Protein AF-A0A960N3Q0-F1 (afdb_monomer)

Radius of gyration: 24.68 Å; Cα contacts (8 Å, |Δi|>4): 710; chains: 1; bounding box: 50×41×87 Å

Solvent-accessible surface area (backbone atoms only — not comparable to full-atom values): 17020 Å² total; per-residue (Å²): 140,82,84,84,85,81,85,76,84,79,80,79,77,78,74,78,76,70,79,72,74,44,53,36,29,73,70,66,67,56,80,28,26,27,38,39,40,36,40,29,62,46,76,67,27,40,59,35,36,40,37,35,26,72,34,54,41,58,56,38,53,79,49,20,71,64,41,66,47,23,58,46,40,70,58,43,30,72,49,42,37,89,60,39,55,64,30,62,48,31,33,36,35,42,36,26,35,56,38,45,46,92,76,48,73,69,51,89,91,36,53,41,26,25,37,34,40,22,27,47,34,95,48,53,62,67,42,80,71,52,70,85,46,48,60,67,51,37,32,52,29,22,48,49,47,48,47,25,52,53,37,50,48,78,48,78,50,46,101,60,30,34,28,75,48,33,49,88,83,32,60,76,37,40,75,36,26,68,64,66,40,48,32,64,35,95,87,42,84,45,53,35,44,25,46,79,65,41,67,85,26,34,47,30,52,33,40,78,63,78,72,48,44,39,27,25,32,23,43,32,36,56,90,68,19,32,37,42,82,36,24,18,45,30,45,29,76,78,24,37,34,32,35,29,62,25,63,76,75,52,49,56,72,45,82,75,74,82,94,62,91,55,56,52,77,50,65,52,47,72,41,56,60,70,44,77,44,62,32,43,48,50,54,35,94,95,48,76,83,80,60,48,76,50,72,47,95,90,68,50,76,48,78,47,69,66,53,59,49,77,45,72,78

Structure (mmCIF, N/CA/C/O backbone):
data_AF-A0A960N3Q0-F1
#
_entry.id   AF-A0A960N3Q0-F1
#
loop_
_atom_site.group_PDB
_atom_site.id
_atom_site.type_symbol
_atom_site.label_atom_id
_atom_site.label_alt_id
_atom_site.label_comp_id
_atom_site.label_asym_id
_atom_site.label_entity_id
_atom_site.label_seq_id
_atom_site.pdbx_PDB_ins_code
_atom_site.Cartn_x
_atom_site.Cartn_y
_atom_site.Cartn_z
_atom_site.occupancy
_atom_site.B_iso_or_equiv
_atom_site.auth_seq_id
_atom_site.auth_comp_id
_atom_site.auth_asym_id
_atom_site.auth_atom_id
_atom_site.pdbx_PDB_model_num
ATOM 1 N N . MET A 1 1 ? 26.797 -4.126 66.904 1.00 38.56 1 MET A N 1
ATOM 2 C CA . MET A 1 1 ? 25.669 -3.181 67.107 1.00 38.56 1 MET A CA 1
ATOM 3 C C . MET A 1 1 ? 26.261 -1.776 67.054 1.00 38.56 1 MET A C 1
ATOM 5 O O . MET A 1 1 ? 27.179 -1.545 67.814 1.00 38.56 1 MET A O 1
ATOM 9 N N . LYS A 1 2 ? 25.913 -0.819 66.194 1.00 34.84 2 LYS A N 1
ATOM 10 C CA . LYS A 1 2 ? 24.821 -0.616 65.233 1.00 34.84 2 LYS A CA 1
ATOM 11 C C . LYS A 1 2 ? 25.433 0.104 64.012 1.00 34.84 2 LYS A C 1
ATOM 13 O O . LYS A 1 2 ? 26.242 1.007 64.196 1.00 34.84 2 LYS A O 1
ATOM 18 N N . SER A 1 3 ? 25.079 -0.322 62.802 1.00 29.44 3 SER A N 1
ATOM 19 C CA . SER A 1 3 ? 25.485 0.319 61.542 1.00 29.44 3 SER A CA 1
ATOM 20 C C . SER A 1 3 ? 24.588 1.531 61.260 1.00 29.44 3 SER A C 1
ATOM 22 O O . SER A 1 3 ? 23.375 1.448 61.453 1.00 29.44 3 SER A O 1
ATOM 24 N N . PHE A 1 4 ? 25.184 2.649 60.841 1.00 35.75 4 PHE A N 1
ATOM 25 C CA . PHE A 1 4 ? 24.485 3.873 60.448 1.00 35.75 4 PHE A CA 1
ATOM 26 C C . PHE A 1 4 ? 23.834 3.706 59.066 1.00 35.75 4 PHE A C 1
ATOM 28 O O . PHE A 1 4 ? 24.506 3.458 58.066 1.00 35.75 4 PHE A O 1
ATOM 35 N N . SER A 1 5 ? 22.511 3.875 59.033 1.00 31.75 5 SER A N 1
ATOM 36 C CA . SER A 1 5 ? 21.662 3.887 57.840 1.00 31.75 5 SER A CA 1
ATOM 37 C C . SER A 1 5 ? 21.967 5.102 56.958 1.00 31.75 5 SER A C 1
ATOM 39 O O . SER A 1 5 ? 21.720 6.237 57.363 1.00 31.75 5 SER A O 1
ATOM 41 N N . LYS A 1 6 ? 22.470 4.874 55.738 1.00 34.97 6 LYS A N 1
ATOM 42 C CA . LYS A 1 6 ? 22.475 5.877 54.664 1.00 34.97 6 LYS A CA 1
ATOM 43 C C . LYS A 1 6 ? 21.166 5.759 53.891 1.00 34.97 6 LYS A C 1
ATOM 45 O O . LYS A 1 6 ? 21.023 4.901 53.026 1.00 34.97 6 LYS A O 1
ATOM 50 N N . THR A 1 7 ? 20.214 6.626 54.212 1.00 35.72 7 THR A N 1
ATOM 51 C CA . THR A 1 7 ? 18.993 6.815 53.426 1.00 35.72 7 THR A CA 1
ATOM 52 C C . THR A 1 7 ? 19.363 7.543 52.136 1.00 35.72 7 THR A C 1
ATOM 54 O O . THR A 1 7 ? 19.595 8.749 52.140 1.00 35.72 7 THR A O 1
ATOM 57 N N . MET A 1 8 ? 19.470 6.801 51.036 1.00 31.00 8 MET A N 1
ATOM 58 C CA . MET A 1 8 ? 19.639 7.358 49.698 1.00 31.00 8 MET A CA 1
ATOM 59 C C . MET A 1 8 ? 18.243 7.512 49.086 1.00 31.00 8 MET A C 1
ATOM 61 O O . MET A 1 8 ? 17.611 6.535 48.691 1.00 31.00 8 MET A O 1
ATOM 65 N N . LEU A 1 9 ? 17.728 8.741 49.092 1.00 32.06 9 LEU A N 1
ATOM 66 C CA . LEU A 1 9 ? 16.460 9.101 48.467 1.00 32.06 9 LEU A CA 1
ATOM 67 C C . LEU A 1 9 ? 16.694 9.217 46.953 1.00 32.06 9 LEU A C 1
ATOM 69 O O . LEU A 1 9 ? 17.149 10.249 46.466 1.00 32.06 9 LEU A O 1
ATOM 73 N N . ALA A 1 10 ? 16.446 8.137 46.213 1.00 32.34 10 ALA A N 1
ATOM 74 C CA . ALA A 1 10 ? 16.443 8.171 44.756 1.00 32.34 10 ALA A CA 1
ATOM 75 C C . ALA A 1 10 ? 15.143 8.836 44.278 1.00 32.34 10 ALA A C 1
ATOM 77 O O . ALA A 1 10 ? 14.067 8.242 44.321 1.00 32.34 10 ALA A O 1
ATOM 78 N N . ILE A 1 11 ? 15.249 10.091 43.840 1.00 33.22 11 ILE A N 1
ATOM 79 C CA . ILE A 1 11 ? 14.214 10.768 43.058 1.00 33.22 11 ILE A CA 1
ATOM 80 C C . ILE A 1 11 ? 14.195 10.082 41.689 1.00 33.22 11 ILE A C 1
ATOM 82 O O . ILE A 1 11 ? 15.046 10.341 40.840 1.00 33.22 11 ILE A O 1
ATOM 86 N N . ALA A 1 12 ? 13.249 9.165 41.489 1.00 37.31 12 ALA A N 1
ATOM 87 C CA . ALA A 1 12 ? 12.932 8.641 40.170 1.00 37.31 12 ALA A CA 1
ATOM 88 C C . ALA A 1 12 ? 12.232 9.753 39.378 1.00 37.31 12 ALA A C 1
ATOM 90 O O . ALA A 1 12 ? 11.019 9.940 39.465 1.00 37.31 12 ALA A O 1
ATOM 91 N N . GLY A 1 13 ? 13.020 10.535 38.642 1.00 31.94 13 GLY A N 1
ATOM 92 C CA . GLY A 1 13 ? 12.500 11.390 37.588 1.00 31.94 13 GLY A CA 1
ATOM 93 C C . GLY A 1 13 ? 11.894 10.501 36.509 1.00 31.94 13 GLY A C 1
ATOM 94 O O . GLY A 1 13 ? 12.620 9.907 35.717 1.00 31.94 13 GLY A O 1
ATOM 95 N N . PHE A 1 14 ? 10.567 10.393 36.489 1.00 38.50 14 PHE A N 1
ATOM 96 C CA . PHE A 1 14 ? 9.850 9.928 35.310 1.00 38.50 14 PHE A CA 1
ATOM 97 C C . PHE A 1 14 ? 10.097 10.956 34.204 1.00 38.50 14 PHE A C 1
ATOM 99 O O . PHE A 1 14 ? 9.423 11.982 34.126 1.00 38.50 14 PHE A O 1
ATOM 106 N N . ALA A 1 15 ? 11.092 10.694 33.359 1.00 36.50 15 ALA A N 1
ATOM 107 C CA . ALA A 1 15 ? 11.103 11.261 32.028 1.00 36.50 15 ALA A CA 1
ATOM 108 C C . ALA A 1 15 ? 9.836 10.742 31.344 1.00 36.50 15 ALA A C 1
ATOM 110 O O . ALA A 1 15 ? 9.719 9.552 31.047 1.00 36.50 15 ALA A O 1
ATOM 111 N N . ALA A 1 16 ? 8.858 11.624 31.155 1.00 34.44 16 ALA A N 1
ATOM 112 C CA . ALA A 1 16 ? 7.817 11.399 30.176 1.00 34.44 16 ALA A CA 1
ATOM 113 C C . ALA A 1 16 ? 8.526 11.280 28.821 1.00 34.44 16 ALA A C 1
ATOM 115 O O . ALA A 1 16 ? 8.871 12.284 28.201 1.00 34.44 16 ALA A O 1
ATOM 116 N N . LEU A 1 17 ? 8.800 10.044 28.398 1.00 34.91 17 LEU A N 1
ATOM 117 C CA . LEU A 1 17 ? 8.988 9.709 26.995 1.00 34.91 17 LEU A CA 1
ATOM 118 C C . LEU A 1 17 ? 7.677 10.108 26.321 1.00 34.91 17 LEU A C 1
ATOM 120 O O . LEU A 1 17 ? 6.713 9.345 26.316 1.00 34.91 17 LEU A O 1
ATOM 124 N N . GLY A 1 18 ? 7.597 11.357 25.860 1.00 31.88 18 GLY A N 1
ATOM 125 C CA . GLY A 1 18 ? 6.541 11.765 24.954 1.00 31.88 18 GLY A CA 1
ATOM 126 C C . GLY A 1 18 ? 6.613 10.806 23.779 1.00 31.88 18 GLY A C 1
ATOM 127 O O . GLY A 1 18 ? 7.645 10.746 23.114 1.00 31.88 18 GLY A O 1
ATOM 128 N N . ALA A 1 19 ? 5.568 10.004 23.583 1.00 36.19 19 ALA A N 1
ATOM 129 C CA . ALA A 1 19 ? 5.432 9.221 22.372 1.00 36.19 19 ALA A CA 1
ATOM 130 C C . ALA A 1 19 ? 5.465 10.223 21.215 1.00 36.19 19 ALA A C 1
ATOM 132 O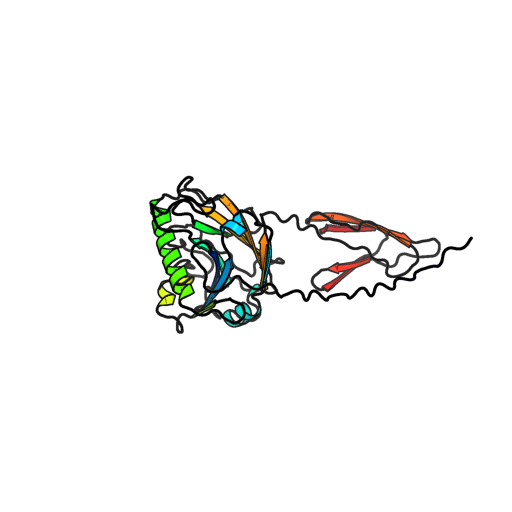 O . ALA A 1 19 ? 4.525 10.995 21.030 1.00 36.19 19 ALA A O 1
ATOM 133 N N . SER A 1 20 ? 6.584 10.283 20.497 1.00 41.50 20 SER A N 1
ATOM 134 C CA . SER A 1 20 ? 6.624 10.934 19.198 1.00 41.50 20 SER A CA 1
ATOM 135 C C . SER A 1 20 ? 5.536 10.275 18.360 1.00 41.50 20 SER A C 1
ATOM 137 O O . SER A 1 20 ? 5.512 9.047 18.255 1.00 41.50 20 SER A O 1
ATOM 139 N N . ALA A 1 21 ? 4.602 11.071 17.833 1.00 54.19 21 ALA A N 1
ATOM 140 C CA . ALA A 1 21 ? 3.621 10.568 16.883 1.00 54.19 21 ALA A CA 1
ATOM 141 C C . ALA A 1 21 ? 4.377 9.845 15.762 1.00 54.19 21 ALA A C 1
ATOM 143 O O . ALA A 1 21 ? 5.412 10.336 15.313 1.00 54.19 21 ALA A O 1
ATOM 144 N N . ALA A 1 22 ? 3.910 8.665 15.359 1.00 64.50 22 ALA A N 1
ATOM 145 C CA . ALA A 1 22 ? 4.518 7.954 14.246 1.00 64.50 22 ALA A CA 1
ATOM 146 C C . ALA A 1 22 ? 4.418 8.847 12.997 1.00 64.50 22 ALA A C 1
ATOM 148 O O . ALA A 1 22 ? 3.315 9.239 12.605 1.00 64.50 22 ALA A O 1
ATOM 149 N N . MET A 1 23 ? 5.561 9.210 12.418 1.00 66.00 23 MET A N 1
ATOM 150 C CA . MET A 1 23 ? 5.652 10.044 11.220 1.00 66.00 23 MET A CA 1
ATOM 151 C C . MET A 1 23 ? 6.245 9.221 10.088 1.00 66.00 23 MET A C 1
ATOM 153 O O . MET A 1 23 ? 7.149 8.418 10.315 1.00 66.00 23 MET A O 1
ATOM 157 N N . ALA A 1 24 ? 5.769 9.482 8.872 1.00 77.56 24 ALA A N 1
ATOM 158 C CA . ALA A 1 24 ? 6.323 8.885 7.667 1.00 7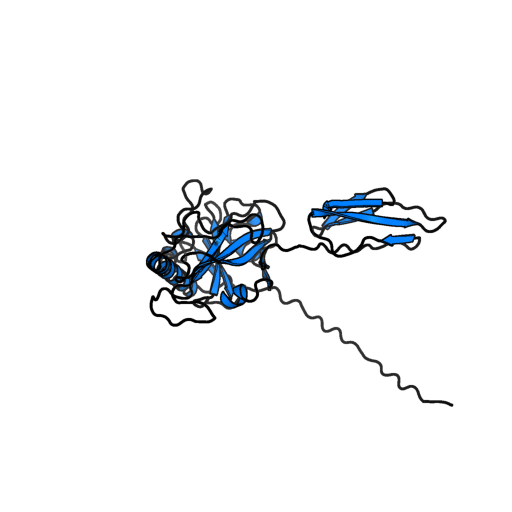7.56 24 ALA A CA 1
ATOM 159 C C . ALA A 1 24 ? 7.834 9.151 7.546 1.00 77.56 24 ALA A C 1
ATOM 161 O O . ALA A 1 24 ? 8.365 10.100 8.134 1.00 77.56 24 ALA A O 1
ATOM 162 N N . ALA A 1 25 ? 8.518 8.306 6.775 1.00 84.44 25 ALA A N 1
ATOM 163 C CA . ALA A 1 25 ? 9.947 8.432 6.526 1.00 84.44 25 ALA A CA 1
ATOM 164 C C . ALA A 1 25 ? 10.290 9.770 5.832 1.00 84.44 25 ALA A C 1
ATOM 166 O O . ALA A 1 25 ? 9.401 10.410 5.259 1.00 84.44 25 ALA A O 1
ATOM 167 N N . PRO A 1 26 ? 11.570 10.200 5.872 1.00 89.31 26 PRO A N 1
ATOM 168 C CA . PRO A 1 26 ? 12.038 11.419 5.224 1.00 89.31 26 PRO A CA 1
ATOM 169 C C . PRO A 1 26 ? 11.517 11.631 3.800 1.00 89.31 26 PRO A C 1
ATOM 171 O O . PRO A 1 26 ? 11.548 10.717 2.977 1.00 89.31 26 PRO A O 1
ATOM 174 N N . TRP A 1 27 ? 11.074 12.854 3.505 1.00 91.38 27 TRP A N 1
ATOM 175 C CA . TRP A 1 27 ? 10.783 13.292 2.138 1.00 91.38 27 TRP A CA 1
ATOM 176 C C . TRP A 1 27 ? 11.934 14.147 1.582 1.00 91.38 27 TRP A C 1
ATOM 178 O O . TRP A 1 27 ? 12.420 15.020 2.309 1.00 91.38 27 TRP A O 1
ATOM 188 N N . PRO A 1 28 ? 12.344 13.978 0.311 1.00 91.56 28 PRO A N 1
ATOM 189 C CA . PRO A 1 28 ? 11.768 13.100 -0.714 1.00 91.56 28 PRO A CA 1
ATOM 190 C C . PRO A 1 28 ? 12.202 11.629 -0.625 1.00 91.56 28 PRO A C 1
ATOM 192 O O . PRO A 1 28 ? 13.238 11.328 -0.031 1.00 91.56 28 PRO A O 1
ATOM 195 N N . PRO A 1 29 ? 11.420 10.709 -1.224 1.00 91.62 29 PRO A N 1
ATOM 196 C CA . PRO A 1 29 ? 11.778 9.299 -1.298 1.00 91.62 29 PRO A CA 1
ATOM 197 C C . PRO A 1 29 ? 12.977 9.064 -2.220 1.00 91.62 29 PRO A C 1
ATOM 199 O O . PRO A 1 29 ? 13.105 9.695 -3.270 1.00 91.62 29 PRO A O 1
ATOM 202 N N . VAL A 1 30 ? 13.817 8.092 -1.873 1.00 88.44 30 VAL A N 1
ATOM 203 C CA . VAL A 1 30 ? 14.910 7.629 -2.741 1.00 88.44 30 VAL A CA 1
ATOM 204 C C . VAL A 1 30 ? 14.526 6.356 -3.499 1.00 88.44 30 VAL A C 1
ATOM 206 O O . VAL A 1 30 ? 13.566 5.661 -3.165 1.00 88.44 30 VAL A O 1
ATOM 209 N N . ASN A 1 31 ? 15.278 6.012 -4.551 1.00 85.69 31 ASN A N 1
ATOM 210 C CA . ASN A 1 31 ? 15.080 4.726 -5.228 1.00 85.69 31 ASN A CA 1
ATOM 211 C C . ASN A 1 31 ? 15.271 3.577 -4.227 1.00 85.69 31 ASN A C 1
ATOM 213 O O . ASN A 1 31 ? 16.273 3.525 -3.520 1.00 85.69 31 ASN A O 1
ATOM 217 N N . GLY A 1 32 ? 14.326 2.640 -4.212 1.00 89.31 32 GLY A N 1
ATOM 218 C CA . GLY A 1 32 ? 14.283 1.552 -3.236 1.00 89.31 32 GLY A CA 1
ATOM 219 C C . GLY A 1 32 ? 13.413 1.829 -2.009 1.00 89.31 32 GLY A C 1
ATOM 220 O O . GLY A 1 32 ? 13.136 0.879 -1.281 1.00 89.31 32 GLY A O 1
ATOM 221 N N . ASP A 1 33 ? 12.919 3.052 -1.813 1.00 94.06 33 ASP A N 1
ATOM 222 C CA . ASP A 1 33 ? 11.929 3.338 -0.774 1.00 94.06 33 ASP A CA 1
ATOM 223 C C . ASP A 1 33 ? 10.544 2.792 -1.139 1.00 94.06 33 ASP A C 1
ATOM 225 O O . ASP A 1 33 ? 10.111 2.827 -2.298 1.00 94.06 33 ASP A O 1
ATOM 229 N N . LEU A 1 34 ? 9.832 2.300 -0.125 1.00 95.94 34 LEU A N 1
ATOM 230 C CA . LEU A 1 34 ? 8.432 1.919 -0.219 1.00 95.94 34 LEU A CA 1
ATOM 231 C C . LEU A 1 34 ? 7.560 3.169 -0.225 1.00 95.94 34 LEU A C 1
ATOM 233 O O . LEU A 1 34 ? 7.477 3.908 0.752 1.00 95.94 34 LEU A O 1
ATOM 237 N N . LEU A 1 35 ? 6.842 3.356 -1.324 1.00 96.94 35 LEU A N 1
ATOM 238 C CA . LEU A 1 35 ? 5.820 4.374 -1.470 1.00 96.94 35 LEU A CA 1
ATOM 239 C C . LEU A 1 35 ? 4.439 3.752 -1.332 1.00 96.94 35 LEU A C 1
ATOM 241 O O . LEU A 1 35 ? 4.028 2.916 -2.141 1.00 96.94 35 LEU A O 1
ATOM 245 N N . LEU A 1 36 ? 3.711 4.212 -0.324 1.00 97.69 36 LEU A N 1
ATOM 246 C CA . LEU A 1 36 ? 2.288 3.962 -0.155 1.00 97.69 36 LEU A CA 1
ATOM 247 C C . LEU A 1 36 ? 1.511 5.056 -0.890 1.00 97.69 36 LEU A C 1
ATOM 249 O O . LEU A 1 36 ? 1.670 6.237 -0.590 1.00 97.69 36 LEU A O 1
ATOM 253 N N . GLY A 1 37 ? 0.691 4.662 -1.861 1.00 97.69 37 GLY A N 1
ATOM 254 C CA . GLY A 1 37 ? -0.102 5.567 -2.688 1.00 97.69 37 GLY A CA 1
ATOM 255 C C . GLY A 1 37 ? -1.600 5.356 -2.505 1.00 97.69 37 GLY A C 1
ATOM 256 O O . GLY A 1 37 ? -2.048 4.220 -2.351 1.00 97.69 37 GLY A O 1
ATOM 257 N N . PHE A 1 38 ? -2.364 6.447 -2.572 1.00 98.06 38 PHE A N 1
ATOM 258 C CA . PHE A 1 38 ? -3.825 6.466 -2.495 1.00 98.06 38 PHE A CA 1
ATOM 259 C C . PHE A 1 38 ? -4.444 7.173 -3.700 1.00 98.06 38 PHE A C 1
ATOM 261 O O . PHE A 1 38 ? -3.902 8.164 -4.193 1.00 98.06 38 PHE A O 1
ATOM 268 N N . GLN A 1 39 ? -5.627 6.724 -4.113 1.00 97.31 39 GLN A N 1
ATOM 269 C CA . GLN A 1 39 ? -6.489 7.425 -5.068 1.00 97.31 39 GLN A CA 1
ATOM 270 C C . GLN A 1 39 ? -7.967 7.139 -4.786 1.00 97.31 39 GLN A C 1
ATOM 272 O O . GLN A 1 39 ? -8.292 6.119 -4.181 1.00 97.31 39 GLN A O 1
ATOM 277 N N . ALA A 1 40 ? -8.863 7.992 -5.279 1.00 95.44 40 ALA A N 1
ATOM 278 C CA . ALA A 1 40 ? -10.291 7.692 -5.328 1.00 95.44 40 ALA A CA 1
ATOM 279 C C . ALA A 1 40 ? -10.736 7.377 -6.764 1.00 95.44 40 ALA A C 1
ATOM 281 O O . ALA A 1 40 ? -10.255 7.995 -7.712 1.00 95.44 40 ALA A O 1
ATOM 282 N N . ALA A 1 41 ? -11.687 6.456 -6.932 1.00 93.69 41 ALA A N 1
ATOM 283 C CA . ALA A 1 41 ? -12.287 6.140 -8.232 1.00 93.69 41 ALA A CA 1
ATOM 284 C C . ALA A 1 41 ? -13.134 7.294 -8.801 1.00 93.69 41 ALA A C 1
ATOM 286 O O . ALA A 1 41 ? -13.430 7.322 -9.995 1.00 93.69 41 ALA A O 1
ATOM 287 N N . GLY A 1 42 ? -13.535 8.237 -7.947 1.00 91.19 42 GLY A N 1
ATOM 288 C CA . GLY A 1 42 ? -14.301 9.421 -8.307 1.00 91.19 42 GLY A CA 1
ATOM 289 C C . GLY A 1 42 ? -14.652 10.268 -7.082 1.00 91.19 42 GLY A C 1
ATOM 290 O O . GLY A 1 42 ? -14.068 10.117 -6.008 1.00 91.19 42 GLY A O 1
ATOM 291 N N . GLY A 1 43 ? -15.614 11.178 -7.254 1.00 91.94 43 GLY A N 1
ATOM 292 C CA . GLY A 1 43 ? -16.134 12.016 -6.170 1.00 91.94 43 GLY A CA 1
ATOM 293 C C . GLY A 1 43 ? -15.063 12.879 -5.495 1.00 91.94 43 GLY A C 1
ATOM 294 O O . GLY A 1 43 ? -14.124 13.358 -6.136 1.00 91.94 43 GLY A O 1
ATOM 295 N N . THR A 1 44 ? -15.208 13.088 -4.184 1.00 95.94 44 THR A N 1
ATOM 296 C CA . THR A 1 44 ? -14.229 13.830 -3.377 1.00 95.94 44 THR A CA 1
ATOM 297 C C . THR A 1 44 ? -12.860 13.156 -3.458 1.00 95.94 44 THR A C 1
ATOM 299 O O . THR A 1 44 ? -12.719 11.993 -3.076 1.00 95.94 44 THR A O 1
ATOM 302 N N . GLY A 1 45 ? -11.859 13.888 -3.950 1.00 96.00 45 GLY A N 1
ATOM 303 C CA . GLY A 1 45 ? -10.496 13.384 -4.142 1.00 96.00 45 GLY A CA 1
ATOM 304 C C . GLY A 1 45 ? -10.277 12.563 -5.419 1.00 96.00 45 GLY A C 1
ATOM 305 O O . GLY A 1 45 ? -9.199 12.003 -5.588 1.00 96.00 45 GLY A O 1
ATOM 306 N N . GLY A 1 46 ? -11.246 12.507 -6.343 1.00 94.94 46 GLY A N 1
ATOM 307 C CA . GLY A 1 46 ? -11.119 11.760 -7.607 1.00 94.94 46 GLY A CA 1
ATOM 308 C C . GLY A 1 46 ? -10.011 12.254 -8.551 1.00 94.94 46 GLY A C 1
ATOM 309 O O . GLY A 1 46 ? -9.617 11.543 -9.467 1.00 94.94 46 GLY A O 1
ATOM 310 N N . THR A 1 47 ? -9.481 13.458 -8.325 1.00 96.31 47 THR A N 1
ATOM 311 C CA . THR A 1 47 ? -8.338 14.038 -9.056 1.00 96.31 47 THR A CA 1
ATOM 312 C C . THR A 1 47 ? -7.136 14.277 -8.139 1.00 96.31 47 THR A C 1
ATOM 314 O O . THR A 1 47 ? -6.327 15.176 -8.389 1.00 96.31 47 THR A O 1
ATOM 317 N N . THR A 1 48 ? -7.049 13.509 -7.052 1.00 97.00 48 THR A N 1
ATOM 318 C CA . THR A 1 48 ? -6.042 13.659 -6.001 1.00 97.00 48 THR A CA 1
ATOM 319 C C . THR A 1 48 ? -5.347 12.326 -5.752 1.00 97.00 48 THR A C 1
ATOM 321 O O . THR A 1 48 ? -5.989 11.280 -5.639 1.00 97.00 48 THR A O 1
ATOM 324 N N . ASN A 1 49 ? -4.022 12.353 -5.642 1.00 97.94 49 ASN A N 1
ATOM 325 C CA . ASN A 1 49 ? -3.229 11.235 -5.146 1.00 97.94 49 ASN A CA 1
ATOM 326 C C . ASN A 1 49 ? -2.509 11.656 -3.866 1.00 97.94 49 ASN A C 1
ATOM 328 O O . ASN A 1 49 ? -1.998 12.771 -3.778 1.00 97.94 49 ASN A O 1
ATOM 332 N N . VAL A 1 50 ? -2.470 10.760 -2.884 1.00 97.62 50 VAL A N 1
ATOM 333 C CA . VAL A 1 50 ? -1.716 10.954 -1.638 1.00 97.62 50 VAL A CA 1
ATOM 334 C C . VAL A 1 50 ? -0.605 9.918 -1.593 1.00 97.62 50 VAL A C 1
ATOM 336 O O . VAL A 1 50 ? -0.850 8.755 -1.906 1.00 97.62 50 VAL A O 1
ATOM 339 N N . PHE A 1 51 ? 0.599 10.340 -1.223 1.00 97.25 51 PHE A N 1
ATOM 340 C CA . PHE A 1 51 ? 1.780 9.491 -1.142 1.00 97.25 51 PHE A CA 1
ATOM 341 C C . PHE A 1 51 ? 2.434 9.599 0.226 1.00 97.25 51 PHE A C 1
ATOM 343 O O . PHE A 1 51 ? 2.570 10.690 0.776 1.00 97.25 51 PHE A O 1
ATOM 350 N N . VAL A 1 52 ? 2.881 8.462 0.740 1.00 96.06 52 VAL A N 1
ATOM 351 C CA . VAL A 1 52 ? 3.575 8.344 2.019 1.00 96.06 52 VAL A CA 1
ATOM 352 C C . VAL A 1 52 ? 4.862 7.569 1.776 1.00 96.06 52 VAL A C 1
ATOM 354 O O . VAL A 1 52 ? 4.812 6.470 1.216 1.00 96.06 52 VAL A O 1
ATOM 357 N N . ASN A 1 53 ? 6.002 8.130 2.183 1.00 95.38 53 ASN A N 1
ATOM 358 C CA . ASN A 1 53 ? 7.251 7.377 2.214 1.00 95.38 53 ASN A CA 1
ATOM 359 C C . ASN A 1 53 ? 7.270 6.484 3.463 1.00 95.38 53 ASN A C 1
ATOM 361 O O . ASN A 1 53 ? 7.159 6.977 4.585 1.00 95.38 53 ASN A O 1
ATOM 365 N N . LEU A 1 54 ? 7.390 5.173 3.273 1.00 94.31 54 LEU A N 1
ATOM 366 C CA . LEU A 1 54 ? 7.501 4.190 4.353 1.00 94.31 54 LEU A CA 1
ATOM 367 C C . LEU A 1 54 ? 8.959 3.811 4.651 1.00 94.31 54 LEU A C 1
ATOM 369 O O . LEU A 1 54 ? 9.204 3.004 5.541 1.00 94.31 54 LEU A O 1
ATOM 373 N N . GLY A 1 55 ? 9.914 4.398 3.927 1.00 93.31 55 GLY A N 1
ATOM 374 C CA . GLY A 1 55 ? 11.338 4.140 4.076 1.00 93.31 55 GLY A CA 1
ATOM 375 C C . GLY A 1 55 ? 11.833 2.971 3.220 1.00 93.31 55 GLY A C 1
ATOM 376 O O . GLY A 1 55 ? 11.096 2.457 2.370 1.00 93.31 55 GLY A O 1
ATOM 377 N N . PRO A 1 56 ? 13.089 2.543 3.416 1.00 92.69 56 PRO A N 1
ATOM 378 C CA . PRO A 1 56 ? 13.746 1.617 2.505 1.00 92.69 56 PRO A CA 1
ATOM 379 C C . PRO A 1 56 ? 13.107 0.224 2.494 1.00 92.69 56 PRO A C 1
ATOM 381 O O . PRO A 1 56 ? 12.925 -0.413 3.533 1.00 92.69 56 PRO A O 1
ATOM 384 N N . ALA A 1 57 ? 12.839 -0.317 1.303 1.00 93.44 57 ALA A N 1
ATOM 385 C CA . ALA A 1 57 ? 12.174 -1.613 1.157 1.00 93.44 57 ALA A CA 1
ATOM 386 C C . ALA A 1 57 ? 12.951 -2.782 1.779 1.00 93.44 57 ALA A C 1
ATOM 388 O O . ALA A 1 57 ? 12.338 -3.738 2.253 1.00 93.44 57 ALA A O 1
ATOM 389 N N . TYR A 1 58 ? 14.285 -2.713 1.797 1.00 89.81 58 TYR A N 1
ATOM 390 C CA . TYR A 1 58 ? 15.114 -3.760 2.393 1.00 89.81 58 TYR A CA 1
ATOM 391 C C . TYR A 1 58 ? 14.959 -3.815 3.921 1.00 89.81 58 TYR A C 1
ATOM 393 O O . TYR A 1 58 ? 14.978 -4.906 4.480 1.00 89.81 58 TYR A O 1
ATOM 401 N N . GLU A 1 59 ? 14.728 -2.680 4.592 1.00 90.44 59 GLU A N 1
ATOM 402 C CA . GLU A 1 59 ? 14.476 -2.655 6.038 1.00 90.44 59 GLU A CA 1
ATOM 403 C C . GLU A 1 59 ? 13.138 -3.310 6.369 1.00 90.44 59 GLU A C 1
ATOM 405 O O . GLU A 1 59 ? 13.045 -4.084 7.318 1.00 90.44 59 GLU A O 1
ATOM 410 N N . PHE A 1 60 ? 12.109 -3.063 5.552 1.00 90.94 60 PHE A N 1
ATOM 411 C CA . PHE A 1 60 ? 10.831 -3.755 5.696 1.00 90.94 60 PHE A CA 1
ATOM 412 C C . PHE A 1 60 ? 10.951 -5.249 5.375 1.00 90.94 60 PHE A C 1
ATOM 414 O O . PHE A 1 60 ? 10.434 -6.075 6.114 1.00 90.94 60 PHE A O 1
ATOM 421 N N . ARG A 1 61 ? 11.678 -5.621 4.316 1.00 88.69 61 ARG A N 1
ATOM 422 C CA . ARG A 1 61 ? 11.914 -7.025 3.950 1.00 88.69 61 ARG A CA 1
ATOM 423 C C . ARG A 1 61 ? 12.633 -7.801 5.054 1.00 88.69 61 ARG A C 1
ATOM 425 O O . ARG A 1 61 ? 12.275 -8.945 5.319 1.00 88.69 61 ARG A O 1
ATOM 432 N N . ASP A 1 62 ? 13.649 -7.193 5.658 1.00 85.25 62 ASP A N 1
ATOM 433 C CA . ASP A 1 62 ? 14.507 -7.851 6.647 1.00 85.25 62 ASP A CA 1
ATOM 434 C C . ASP A 1 62 ? 13.938 -7.739 8.071 1.00 85.25 62 ASP A C 1
ATOM 436 O O . ASP A 1 62 ? 14.277 -8.544 8.939 1.00 85.25 62 ASP A O 1
ATOM 440 N N . ASN A 1 63 ? 13.040 -6.777 8.308 1.00 83.31 63 ASN A N 1
ATOM 441 C CA . ASN A 1 63 ? 12.315 -6.588 9.558 1.00 83.31 63 ASN A CA 1
ATOM 442 C C . ASN A 1 63 ? 10.897 -6.041 9.308 1.00 83.31 63 ASN A C 1
ATOM 444 O O . ASN A 1 63 ? 10.630 -4.843 9.427 1.00 83.31 63 ASN A O 1
ATOM 448 N N . ALA A 1 64 ? 9.973 -6.940 8.980 1.00 74.94 64 ALA A N 1
ATOM 449 C CA . ALA A 1 64 ? 8.630 -6.559 8.551 1.00 74.94 64 ALA A CA 1
ATOM 450 C C . ALA A 1 64 ? 7.678 -6.164 9.695 1.00 74.94 64 ALA A C 1
ATOM 452 O O . ALA A 1 64 ? 6.672 -5.498 9.462 1.00 74.94 64 ALA A O 1
ATOM 453 N N . ALA A 1 65 ? 7.969 -6.537 10.944 1.00 80.00 65 ALA A N 1
ATOM 454 C CA . ALA A 1 65 ? 7.120 -6.237 12.099 1.00 80.00 65 ALA A CA 1
ATOM 455 C C . ALA A 1 65 ? 7.521 -4.912 12.770 1.00 80.00 65 ALA A C 1
ATOM 457 O O . ALA A 1 65 ? 8.098 -4.899 13.855 1.00 80.00 65 ALA A O 1
ATOM 458 N N . GLN A 1 66 ? 7.212 -3.789 12.118 1.00 82.88 66 GLN A N 1
ATOM 459 C CA . GLN A 1 66 ? 7.588 -2.454 12.611 1.00 82.88 66 GLN A CA 1
ATOM 460 C C . GLN A 1 66 ? 6.471 -1.753 13.397 1.00 82.88 66 GLN A C 1
ATOM 462 O O . GLN A 1 66 ? 6.712 -0.738 14.045 1.00 82.88 66 GLN A O 1
ATOM 467 N N . GLY A 1 67 ? 5.250 -2.298 13.388 1.00 86.69 67 GLY A N 1
ATOM 468 C CA . GLY A 1 67 ? 4.122 -1.693 14.087 1.00 86.69 67 GLY A CA 1
ATOM 469 C C . GLY A 1 67 ? 3.589 -0.458 13.357 1.00 86.69 67 GLY A C 1
ATOM 470 O O . GLY A 1 67 ? 3.547 -0.436 12.128 1.00 86.69 67 GLY A O 1
ATOM 471 N N . VAL A 1 68 ? 3.138 0.556 14.101 1.00 89.19 68 VAL A N 1
ATOM 472 C CA . VAL A 1 68 ? 2.636 1.810 13.512 1.00 89.19 68 VAL A CA 1
ATOM 473 C C . VAL A 1 68 ? 3.810 2.697 13.105 1.00 89.19 68 VAL A C 1
ATOM 475 O O . VAL A 1 68 ? 4.595 3.107 13.958 1.00 89.19 68 VAL A O 1
ATOM 478 N N . VAL A 1 69 ? 3.898 3.021 11.814 1.00 88.81 69 VAL A N 1
ATOM 479 C CA . VAL A 1 69 ? 5.000 3.809 11.230 1.00 88.81 69 VAL A CA 1
ATOM 480 C C . VAL A 1 69 ? 4.587 5.211 10.794 1.00 88.81 69 VAL A C 1
ATOM 482 O O . VAL A 1 69 ? 5.436 6.079 10.660 1.00 88.81 69 VAL A O 1
ATOM 485 N N . ALA A 1 70 ? 3.292 5.468 10.616 1.00 90.56 70 ALA A N 1
ATOM 486 C CA . ALA A 1 70 ? 2.768 6.804 10.347 1.00 90.56 70 ALA A CA 1
ATOM 487 C C . ALA A 1 70 ? 1.318 6.920 10.833 1.00 90.56 70 ALA A C 1
ATOM 489 O O . ALA A 1 70 ? 0.614 5.914 10.895 1.00 90.56 70 ALA A O 1
ATOM 490 N N . ASN A 1 71 ? 0.846 8.135 11.113 1.00 91.31 71 ASN A N 1
ATOM 491 C CA . ASN A 1 71 ? -0.585 8.441 11.172 1.00 91.31 71 ASN A CA 1
ATOM 492 C C . ASN A 1 71 ? -0.927 9.485 10.105 1.00 91.31 71 ASN A C 1
ATOM 494 O O . ASN A 1 71 ? -0.369 10.574 10.130 1.00 91.31 71 ASN A O 1
ATOM 498 N N . ILE A 1 72 ? -1.828 9.157 9.180 1.00 93.06 72 ILE A N 1
ATOM 499 C CA . ILE A 1 72 ? -2.158 9.964 7.990 1.00 93.06 72 ILE A CA 1
ATOM 500 C C . ILE A 1 72 ? -3.617 10.444 7.977 1.00 93.06 72 ILE A C 1
ATOM 502 O O . ILE A 1 72 ? -4.185 10.746 6.924 1.00 93.06 72 ILE A O 1
ATOM 506 N N . ASN A 1 73 ? -4.268 10.484 9.145 1.00 92.19 73 ASN A N 1
ATOM 507 C CA . ASN A 1 73 ? -5.692 10.803 9.234 1.00 92.19 73 ASN A CA 1
ATOM 508 C C . ASN A 1 73 ? -6.017 12.215 8.739 1.00 92.19 73 ASN A C 1
ATOM 510 O O . ASN A 1 73 ? -7.021 12.414 8.053 1.00 92.19 73 ASN A O 1
ATOM 514 N N . SER A 1 74 ? -5.185 13.197 9.093 1.00 92.44 74 SER A N 1
ATOM 515 C CA . SER A 1 74 ? -5.349 14.589 8.665 1.00 92.44 74 SER A CA 1
ATOM 516 C C . SER A 1 74 ? -5.314 14.716 7.147 1.00 92.44 74 SER A C 1
ATOM 518 O O . SER A 1 74 ? -6.161 15.383 6.555 1.00 92.44 74 SER A O 1
ATOM 520 N N . GLU A 1 75 ? -4.367 14.035 6.513 1.00 94.69 75 GLU A N 1
ATOM 521 C CA . GLU A 1 75 ? -4.116 14.101 5.081 1.00 94.69 75 GLU A CA 1
ATOM 522 C C . GLU A 1 75 ? -5.206 13.382 4.293 1.00 94.69 75 GLU A C 1
ATOM 524 O O . GLU A 1 75 ? -5.739 13.942 3.334 1.00 94.69 75 GLU A O 1
ATOM 529 N N . LEU A 1 76 ? -5.608 12.184 4.726 1.00 95.81 76 LEU A N 1
ATOM 530 C CA . LEU A 1 76 ? -6.703 11.458 4.083 1.00 95.81 76 LEU A CA 1
ATOM 531 C C . LEU A 1 76 ? -8.051 12.156 4.294 1.00 95.81 76 LEU A C 1
ATOM 533 O O . LEU A 1 76 ? -8.864 12.197 3.371 1.00 95.81 76 LEU A O 1
ATOM 537 N N . THR A 1 77 ? -8.270 12.784 5.453 1.00 95.94 77 THR A N 1
ATOM 538 C CA . THR A 1 77 ? -9.459 13.616 5.690 1.00 95.94 77 THR A CA 1
ATOM 539 C C . THR A 1 77 ? -9.490 14.823 4.757 1.00 95.94 77 THR A C 1
ATOM 541 O O . THR A 1 77 ? -10.540 15.125 4.191 1.00 95.94 77 THR A O 1
ATOM 544 N N . ALA A 1 78 ? -8.354 15.496 4.556 1.00 95.81 78 ALA A N 1
ATOM 545 C CA . ALA A 1 78 ? -8.259 16.634 3.647 1.00 95.81 78 ALA A CA 1
ATOM 546 C C . ALA A 1 78 ? -8.454 16.227 2.175 1.00 95.81 78 ALA A C 1
ATOM 548 O O . ALA A 1 78 ? -9.141 16.926 1.432 1.00 95.81 78 ALA A O 1
ATOM 549 N N . ALA A 1 79 ? -7.887 15.093 1.753 1.00 96.44 79 ALA A N 1
ATOM 550 C CA . ALA A 1 79 ? -7.942 14.635 0.366 1.00 96.44 79 ALA A CA 1
ATOM 551 C C . ALA A 1 79 ? -9.276 13.965 -0.009 1.00 96.44 79 ALA A C 1
ATOM 553 O O . ALA A 1 79 ? -9.795 14.185 -1.105 1.00 96.44 79 ALA A O 1
ATOM 554 N N . PHE A 1 80 ? -9.836 13.147 0.888 1.00 97.25 80 PHE A N 1
ATOM 555 C CA . PHE A 1 80 ? -10.947 12.233 0.594 1.00 97.25 80 PHE A CA 1
ATOM 556 C C . PHE A 1 80 ? -12.170 12.428 1.512 1.00 97.25 80 PHE A C 1
ATOM 558 O O . PHE A 1 80 ? -13.180 11.739 1.344 1.00 97.25 80 PHE A O 1
ATOM 565 N N . GLY A 1 81 ? -12.131 13.383 2.444 1.00 97.06 81 GLY A N 1
ATOM 566 C CA . GLY A 1 81 ? -13.212 13.670 3.391 1.00 97.06 81 GLY A CA 1
ATOM 567 C C . GLY A 1 81 ? -13.151 12.827 4.670 1.00 97.06 81 GLY A C 1
ATOM 568 O O . GLY A 1 81 ? -12.507 11.787 4.725 1.00 97.06 81 GLY A O 1
ATOM 569 N N . ALA A 1 82 ? -13.855 13.262 5.720 1.00 94.69 82 ALA A N 1
ATOM 570 C CA . ALA A 1 82 ? -13.765 12.676 7.067 1.00 94.69 82 ALA A CA 1
ATOM 571 C C . ALA A 1 82 ? -14.203 11.201 7.174 1.00 94.69 82 ALA A C 1
ATOM 573 O O . ALA A 1 82 ? -13.872 10.534 8.148 1.00 94.69 82 ALA A O 1
ATOM 574 N N . SER A 1 83 ? -14.941 10.687 6.188 1.00 92.56 83 SER A N 1
ATOM 575 C CA . SER A 1 83 ? -15.384 9.291 6.118 1.00 92.56 83 SER A CA 1
ATOM 576 C C . SER A 1 83 ? -14.539 8.444 5.162 1.00 92.56 83 SER A C 1
ATOM 578 O O . SER A 1 83 ? -15.009 7.420 4.675 1.00 92.56 83 SER A O 1
ATOM 580 N N . TRP A 1 84 ? -13.312 8.867 4.844 1.00 94.81 84 TRP A N 1
ATOM 581 C CA . TRP A 1 84 ? -12.424 8.183 3.897 1.00 94.81 84 TRP A CA 1
ATOM 582 C C . TRP A 1 84 ? -12.251 6.681 4.192 1.00 94.81 84 TRP A C 1
ATOM 584 O O . TRP A 1 84 ? -12.172 5.882 3.267 1.00 94.81 84 TRP A O 1
ATOM 594 N N . TYR A 1 85 ? -12.261 6.274 5.463 1.00 91.56 85 TYR A N 1
ATOM 595 C CA . TYR A 1 85 ? -12.039 4.887 5.886 1.00 91.56 85 TYR A CA 1
ATOM 596 C C . TYR A 1 85 ? -13.229 3.949 5.620 1.00 91.56 85 TYR A C 1
ATOM 598 O O . TYR A 1 85 ? -13.041 2.735 5.551 1.00 91.56 85 TYR A O 1
ATOM 606 N N . THR A 1 86 ? -14.447 4.478 5.445 1.00 92.25 86 THR A N 1
ATOM 607 C CA . THR A 1 86 ? -15.634 3.683 5.072 1.00 92.25 86 THR A CA 1
ATOM 608 C C . THR A 1 86 ? -15.902 3.678 3.569 1.00 92.25 86 THR A C 1
ATOM 610 O O . THR A 1 86 ? -16.808 2.987 3.105 1.00 92.25 86 THR A O 1
ATOM 613 N N . ARG A 1 87 ? -15.129 4.444 2.795 1.00 91.75 87 ARG A N 1
ATOM 614 C CA . ARG A 1 87 ? -15.314 4.596 1.354 1.00 91.75 87 ARG A CA 1
ATOM 615 C C . ARG A 1 87 ? -14.716 3.417 0.593 1.00 91.75 87 ARG A C 1
ATOM 617 O O . ARG A 1 87 ? -13.507 3.222 0.587 1.00 91.75 87 ARG A O 1
ATOM 624 N N . THR A 1 88 ? -15.563 2.684 -0.121 1.00 92.00 88 THR A N 1
ATOM 625 C CA . THR A 1 88 ? -15.145 1.589 -1.015 1.00 92.00 88 THR A CA 1
ATOM 626 C C . THR A 1 88 ? -14.590 2.076 -2.352 1.00 92.00 88 THR A C 1
ATOM 628 O O . THR A 1 88 ? -14.084 1.282 -3.137 1.00 92.00 88 THR A O 1
ATOM 631 N N . ASP A 1 89 ? -14.664 3.380 -2.619 1.00 93.31 89 ASP A N 1
ATOM 632 C CA . ASP A 1 89 ? -14.092 4.007 -3.803 1.00 93.31 89 ASP A CA 1
ATOM 633 C C . ASP A 1 89 ? -12.711 4.628 -3.550 1.00 93.31 89 ASP A C 1
ATOM 635 O O . ASP A 1 89 ? -12.130 5.178 -4.481 1.00 93.31 89 ASP A O 1
ATOM 639 N N . VAL A 1 90 ? -12.166 4.532 -2.331 1.00 95.38 90 VAL A N 1
ATOM 640 C CA . VAL A 1 90 ? -10.788 4.934 -2.010 1.00 95.38 90 VAL A CA 1
ATOM 641 C C . VAL A 1 90 ? -9.897 3.698 -1.998 1.00 95.38 90 VAL A C 1
ATOM 643 O O . VAL A 1 90 ? -10.131 2.752 -1.247 1.00 95.38 90 VAL A O 1
ATOM 646 N N . PHE A 1 91 ? -8.862 3.725 -2.830 1.00 96.44 91 PHE A N 1
ATOM 647 C CA . PHE A 1 91 ? -7.923 2.636 -3.050 1.00 96.44 91 PHE A CA 1
ATOM 648 C C . PHE A 1 91 ? -6.532 3.017 -2.571 1.00 96.44 91 PHE A C 1
ATOM 650 O O . PHE A 1 91 ? -6.125 4.173 -2.695 1.00 96.44 91 PHE A O 1
ATOM 657 N N . PHE A 1 92 ? -5.787 2.028 -2.087 1.00 97.69 92 PHE A N 1
ATOM 658 C CA . PHE A 1 92 ? -4.387 2.189 -1.722 1.00 97.69 92 PHE A CA 1
ATOM 659 C C . PHE A 1 92 ? -3.548 0.985 -2.131 1.00 97.69 92 PHE A C 1
ATOM 661 O O . PHE A 1 92 ? -4.043 -0.136 -2.228 1.00 97.69 92 PHE A O 1
ATOM 668 N N . GLY A 1 93 ? -2.259 1.208 -2.347 1.00 97.81 93 GLY A N 1
ATOM 669 C CA . GLY A 1 93 ? -1.286 0.150 -2.589 1.00 97.81 93 GLY A CA 1
ATOM 670 C C . GLY A 1 93 ? 0.127 0.624 -2.291 1.00 97.81 93 GLY A C 1
ATOM 671 O O . GLY A 1 93 ? 0.357 1.797 -2.015 1.00 97.81 93 GLY A O 1
ATOM 672 N N . VAL A 1 94 ? 1.076 -0.299 -2.358 1.00 98.06 94 VAL A N 1
ATOM 673 C CA . VAL A 1 94 ? 2.483 -0.062 -2.047 1.00 98.06 94 VAL A CA 1
ATOM 674 C C . VAL A 1 94 ? 3.337 -0.466 -3.236 1.00 98.06 94 VAL A C 1
ATOM 676 O O . VAL A 1 94 ? 3.125 -1.517 -3.847 1.00 98.06 94 VAL A O 1
ATOM 679 N N . ILE A 1 95 ? 4.318 0.370 -3.548 1.00 97.44 95 ILE A N 1
ATOM 680 C CA . ILE A 1 95 ? 5.342 0.100 -4.549 1.00 97.44 95 ILE A CA 1
ATOM 681 C C . ILE A 1 95 ? 6.728 0.394 -3.987 1.00 97.44 95 ILE A C 1
ATOM 683 O O . ILE A 1 95 ? 6.876 1.249 -3.128 1.00 97.44 95 ILE A O 1
ATOM 687 N N . ALA A 1 96 ? 7.750 -0.223 -4.556 1.00 95.44 96 ALA A N 1
ATOM 688 C CA . ALA A 1 96 ? 9.087 0.342 -4.627 1.00 95.44 96 ALA A CA 1
ATOM 689 C C . ALA A 1 96 ? 9.747 -0.126 -5.918 1.00 95.44 96 ALA A C 1
ATOM 691 O O . ALA A 1 96 ? 9.439 -1.193 -6.464 1.00 95.44 96 ALA A O 1
ATOM 692 N N . ASN A 1 97 ? 10.700 0.664 -6.387 1.00 91.25 97 ASN A N 1
ATOM 693 C CA . ASN A 1 97 ? 11.562 0.284 -7.488 1.00 91.25 97 ASN A CA 1
ATOM 694 C C . ASN A 1 97 ? 13.002 0.530 -7.087 1.00 91.25 97 ASN A C 1
ATOM 696 O O . ASN A 1 97 ? 13.389 1.668 -6.836 1.00 91.25 97 ASN A O 1
ATOM 700 N N . ARG A 1 98 ? 13.791 -0.543 -7.064 1.00 88.94 98 ARG A N 1
ATOM 701 C CA . ARG A 1 98 ? 15.215 -0.444 -6.764 1.00 88.94 98 ARG A CA 1
ATOM 702 C C . ARG A 1 98 ? 15.986 0.112 -7.962 1.00 88.94 98 ARG A C 1
ATOM 704 O O . ARG A 1 98 ? 16.802 1.012 -7.821 1.00 88.94 98 ARG A O 1
ATOM 711 N N . SER A 1 99 ? 15.738 -0.422 -9.158 1.00 85.19 99 SER A N 1
ATOM 712 C CA . SER A 1 99 ? 16.374 0.036 -10.400 1.00 85.19 99 SER A CA 1
ATOM 713 C C . SER A 1 99 ? 15.648 -0.527 -11.620 1.00 85.19 99 SER A C 1
ATOM 715 O O . SER A 1 99 ? 15.163 -1.652 -11.582 1.00 85.19 99 SER A O 1
ATOM 717 N N . ASN A 1 100 ? 15.637 0.201 -12.737 1.00 83.12 100 ASN A N 1
ATOM 718 C CA . ASN A 1 100 ? 15.200 -0.311 -14.045 1.00 83.12 100 ASN A CA 1
ATOM 719 C C . ASN A 1 100 ? 16.362 -0.818 -14.928 1.00 83.12 100 ASN A C 1
ATOM 721 O O . ASN A 1 100 ? 16.129 -1.427 -15.982 1.00 83.12 100 ASN A O 1
ATOM 725 N N . SER A 1 101 ? 17.609 -0.593 -14.507 1.00 84.44 101 SER A N 1
ATOM 726 C CA . SER A 1 101 ? 18.805 -1.014 -15.238 1.00 84.44 101 SER A CA 1
ATOM 727 C C . SER A 1 101 ? 18.898 -2.537 -15.295 1.00 84.44 101 SER A C 1
ATOM 729 O O . SER A 1 101 ? 18.553 -3.208 -14.333 1.00 84.44 101 SER A O 1
ATOM 731 N N . SER A 1 102 ? 19.361 -3.096 -16.415 1.00 84.12 102 SER A N 1
ATOM 732 C CA . SER A 1 102 ? 19.681 -4.530 -16.532 1.00 84.12 102 SER A CA 1
ATOM 733 C C . SER A 1 102 ? 21.089 -4.881 -16.053 1.00 84.12 102 SER A C 1
ATOM 735 O O . SER A 1 102 ? 21.467 -6.047 -16.106 1.00 84.12 102 SER A O 1
ATOM 737 N N . SER A 1 103 ? 21.887 -3.886 -15.669 1.00 86.12 103 SER A N 1
ATOM 738 C CA . SER A 1 103 ? 23.306 -4.053 -15.345 1.00 86.12 103 SER A CA 1
ATOM 739 C C . SER A 1 103 ? 23.715 -3.344 -14.055 1.00 86.12 103 SER A C 1
ATOM 741 O O . SER A 1 103 ? 24.907 -3.226 -13.782 1.00 86.12 103 SER A O 1
ATOM 743 N N . ALA A 1 104 ? 22.758 -2.835 -13.272 1.00 84.50 104 ALA A N 1
ATOM 744 C CA . ALA A 1 104 ? 23.071 -2.310 -11.946 1.00 84.50 104 ALA A CA 1
ATOM 745 C C . ALA A 1 104 ? 23.557 -3.456 -11.040 1.00 84.50 104 ALA A C 1
ATOM 747 O O . ALA A 1 104 ? 22.952 -4.531 -11.104 1.00 84.50 104 ALA A O 1
ATOM 748 N N . PRO A 1 105 ? 24.597 -3.236 -10.210 1.00 87.38 105 PRO A N 1
ATOM 749 C CA . PRO A 1 105 ? 25.096 -4.247 -9.278 1.00 87.38 105 PRO A CA 1
ATOM 750 C C . PRO A 1 105 ? 24.015 -4.622 -8.267 1.00 87.38 105 PRO A C 1
ATOM 752 O O . PRO A 1 105 ? 23.081 -3.848 -8.064 1.00 87.38 105 PRO A O 1
ATOM 755 N N . ASP A 1 106 ? 24.134 -5.770 -7.617 1.00 88.50 106 ASP A N 1
ATOM 756 C CA . ASP A 1 106 ? 23.239 -6.132 -6.517 1.00 88.50 106 ASP A CA 1
ATOM 757 C C . ASP A 1 106 ? 23.440 -5.173 -5.334 1.00 88.50 106 ASP A C 1
ATOM 759 O O . ASP A 1 106 ? 24.550 -4.704 -5.077 1.00 88.50 106 ASP A O 1
ATOM 763 N N . GLU A 1 107 ? 22.365 -4.861 -4.616 1.00 89.00 107 GLU A N 1
ATOM 764 C CA . GLU A 1 107 ? 22.389 -3.903 -3.510 1.00 89.00 107 GLU A CA 1
ATOM 765 C C . GLU A 1 107 ? 21.437 -4.351 -2.413 1.00 89.00 107 GLU A C 1
ATOM 767 O O . GLU A 1 107 ? 20.288 -4.683 -2.688 1.00 89.00 107 GLU A O 1
ATOM 772 N N . ASN A 1 108 ? 21.921 -4.393 -1.171 1.00 87.31 108 ASN A N 1
ATOM 773 C CA . ASN A 1 108 ? 21.135 -4.792 -0.00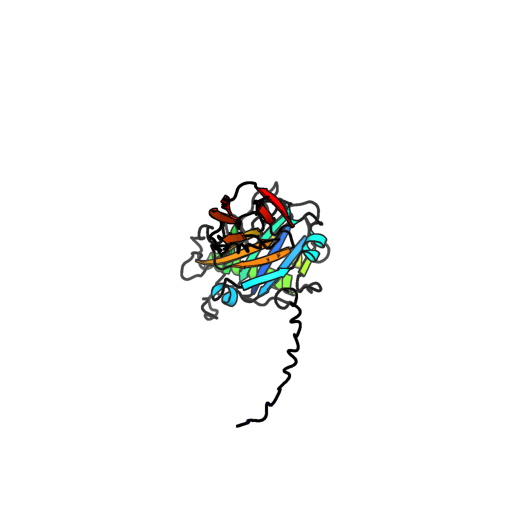0 1.00 87.31 108 ASN A CA 1
ATOM 774 C C . ASN A 1 108 ? 20.383 -6.121 -0.202 1.00 87.31 108 ASN A C 1
ATOM 776 O O . ASN A 1 108 ? 19.248 -6.271 0.237 1.00 87.31 108 ASN A O 1
ATOM 780 N N . GLY A 1 109 ? 20.985 -7.087 -0.906 1.00 86.31 109 GLY A N 1
ATOM 781 C CA . GLY A 1 109 ? 20.370 -8.388 -1.205 1.00 86.31 109 GLY A CA 1
ATOM 782 C C . GLY A 1 109 ? 19.317 -8.374 -2.320 1.00 86.31 109 GLY A C 1
ATOM 783 O O . GLY A 1 109 ? 18.684 -9.403 -2.566 1.00 86.31 109 GLY A O 1
ATOM 784 N N . ASP A 1 110 ? 19.130 -7.240 -2.996 1.00 89.56 110 ASP A N 1
ATOM 785 C CA . ASP A 1 110 ? 18.264 -7.113 -4.160 1.00 89.56 110 ASP A CA 1
ATOM 786 C C . ASP A 1 110 ? 19.073 -7.099 -5.458 1.00 89.56 110 ASP A C 1
ATOM 788 O O . ASP A 1 110 ? 19.920 -6.218 -5.663 1.00 89.56 110 ASP A O 1
ATOM 792 N N . PRO A 1 111 ? 18.789 -8.031 -6.383 1.00 88.56 111 PRO A N 1
ATOM 793 C CA . PRO A 1 111 ? 19.409 -8.005 -7.690 1.00 88.56 111 PRO A CA 1
ATOM 794 C C . PRO A 1 111 ? 18.895 -6.842 -8.542 1.00 88.56 111 PRO A C 1
ATOM 796 O O . PRO A 1 111 ? 17.939 -6.125 -8.213 1.00 88.56 111 PRO A O 1
ATOM 799 N N . THR A 1 112 ? 19.528 -6.662 -9.695 1.00 87.06 112 THR A N 1
ATOM 800 C CA . THR A 1 112 ? 19.064 -5.734 -10.730 1.00 87.06 112 THR A CA 1
ATOM 801 C C . THR A 1 112 ? 17.591 -5.983 -11.107 1.00 87.06 112 THR A C 1
ATOM 803 O O . THR A 1 112 ? 17.137 -7.131 -11.182 1.00 87.06 112 THR A O 1
ATOM 806 N N . ARG A 1 113 ? 16.831 -4.903 -11.346 1.00 89.19 113 ARG A N 1
ATOM 807 C CA . ARG A 1 113 ? 15.373 -4.932 -11.605 1.00 89.19 113 ARG A CA 1
ATOM 808 C C . ARG A 1 113 ? 14.549 -5.648 -10.536 1.00 89.19 113 ARG A C 1
ATOM 810 O O . ARG A 1 113 ? 13.665 -6.444 -10.853 1.00 89.19 113 ARG A O 1
ATOM 817 N N . THR A 1 114 ? 14.829 -5.342 -9.274 1.00 92.12 114 THR A N 1
ATOM 818 C CA . THR A 1 114 ? 13.955 -5.732 -8.166 1.00 92.12 114 THR A CA 1
ATOM 819 C C . THR A 1 114 ? 12.830 -4.720 -7.995 1.00 92.12 114 THR A C 1
ATOM 821 O O . THR A 1 114 ? 13.073 -3.516 -7.866 1.00 92.12 114 THR A O 1
ATOM 824 N N . LEU A 1 115 ? 11.600 -5.232 -7.994 1.00 94.50 115 LEU A N 1
ATOM 825 C CA . LEU A 1 115 ? 10.386 -4.464 -7.745 1.00 94.50 115 LEU A CA 1
ATOM 826 C C . LEU A 1 115 ? 9.742 -4.939 -6.450 1.00 94.50 115 LEU A C 1
ATOM 828 O O . LEU A 1 115 ? 9.698 -6.139 -6.182 1.00 94.50 115 LEU A O 1
ATOM 832 N N . TYR A 1 116 ? 9.164 -4.008 -5.707 1.00 96.31 116 TYR A N 1
ATOM 833 C CA . TYR A 1 116 ? 8.256 -4.315 -4.615 1.00 96.31 116 TYR A CA 1
ATOM 834 C C . TYR A 1 116 ? 6.884 -3.819 -5.007 1.00 96.31 116 TYR A C 1
ATOM 836 O O . TYR A 1 116 ? 6.741 -2.668 -5.407 1.00 96.31 116 TYR A O 1
ATOM 844 N N . VAL A 1 117 ? 5.882 -4.685 -4.955 1.00 96.81 117 VAL A N 1
ATOM 845 C CA . VAL A 1 117 ? 4.517 -4.310 -5.322 1.00 96.81 117 VAL A CA 1
ATOM 846 C C . VAL A 1 117 ? 3.524 -5.020 -4.437 1.00 96.81 117 VAL A C 1
ATOM 848 O O . VAL A 1 117 ? 3.696 -6.188 -4.082 1.00 96.81 117 VAL A O 1
ATOM 851 N N . SER A 1 118 ? 2.458 -4.313 -4.105 1.00 97.56 118 SER A N 1
ATOM 852 C CA . SER A 1 118 ? 1.392 -4.869 -3.303 1.00 97.56 118 SER A CA 1
ATOM 853 C C . SER A 1 118 ? 0.445 -5.780 -4.089 1.00 97.56 118 SER A C 1
ATOM 855 O O . SER A 1 118 ? 0.369 -5.799 -5.330 1.00 97.56 118 SER A O 1
ATOM 857 N N . ARG A 1 119 ? -0.318 -6.556 -3.330 1.00 94.31 119 ARG A N 1
ATOM 858 C CA . ARG A 1 119 ? -1.470 -7.322 -3.778 1.00 94.31 119 ARG A CA 1
ATOM 859 C C . ARG A 1 119 ? -2.554 -7.252 -2.711 1.00 94.31 119 ARG A C 1
ATOM 861 O O . ARG A 1 119 ? -2.267 -7.261 -1.517 1.00 94.31 119 ARG A O 1
ATOM 868 N N . THR A 1 120 ? -3.798 -7.175 -3.160 1.00 92.31 120 THR A N 1
ATOM 869 C CA . THR A 1 120 ? -4.984 -7.196 -2.302 1.00 92.31 120 THR A CA 1
ATOM 870 C C . THR A 1 120 ? -4.973 -8.424 -1.395 1.00 92.31 120 THR A C 1
ATOM 872 O O . THR A 1 120 ? -4.699 -9.531 -1.866 1.00 92.31 120 THR A O 1
ATOM 875 N N . THR A 1 121 ? -5.310 -8.231 -0.120 1.00 89.62 121 THR A N 1
ATOM 876 C CA . THR A 1 121 ? -5.548 -9.320 0.827 1.00 89.62 121 THR A CA 1
ATOM 877 C C . THR A 1 121 ? -6.617 -8.932 1.846 1.00 89.62 121 THR A C 1
ATOM 879 O O . THR A 1 121 ? -6.805 -7.752 2.140 1.00 89.62 121 THR A O 1
ATOM 882 N N . THR A 1 122 ? -7.303 -9.925 2.404 1.00 86.69 122 THR A N 1
ATOM 883 C CA . THR A 1 122 ? -8.146 -9.774 3.602 1.00 86.69 122 THR A CA 1
ATOM 884 C C . THR A 1 122 ? -7.409 -10.188 4.872 1.00 86.69 122 THR A C 1
ATOM 886 O O . THR A 1 122 ? -7.778 -9.756 5.958 1.00 86.69 122 THR A O 1
ATOM 889 N N . THR A 1 123 ? -6.355 -10.995 4.729 1.00 86.06 123 THR A N 1
ATOM 890 C CA . THR A 1 123 ? -5.568 -11.548 5.832 1.00 86.06 123 THR A CA 1
ATOM 891 C C . THR A 1 123 ? -4.085 -11.313 5.544 1.00 86.06 123 THR A C 1
ATOM 893 O O . THR A 1 123 ? -3.611 -11.741 4.488 1.00 86.06 123 THR A O 1
ATOM 896 N N . PRO A 1 124 ? -3.332 -10.641 6.431 1.00 89.00 124 PRO A N 1
ATOM 897 C CA . PRO A 1 124 ? -1.899 -10.425 6.246 1.00 89.00 124 PRO A CA 1
ATOM 898 C C . PRO A 1 124 ? -1.145 -11.714 5.883 1.00 89.00 124 PRO A C 1
ATOM 900 O O . PRO A 1 124 ? -1.200 -12.697 6.618 1.00 89.00 124 PRO A O 1
ATOM 903 N N . GLY A 1 125 ? -0.440 -11.715 4.753 1.00 88.25 125 GLY A N 1
ATOM 904 C CA . GLY A 1 125 ? 0.352 -12.843 4.252 1.00 88.25 125 GLY A CA 1
ATOM 905 C C . GLY A 1 125 ? -0.408 -13.870 3.405 1.00 88.25 125 GLY A C 1
ATOM 906 O O . GLY A 1 125 ? 0.210 -14.813 2.913 1.00 88.25 125 GLY A O 1
ATOM 907 N N . ALA A 1 126 ? -1.719 -13.714 3.204 1.00 88.38 126 ALA A N 1
ATOM 908 C CA . ALA A 1 126 ? -2.539 -14.682 2.471 1.00 88.38 126 ALA A CA 1
ATOM 909 C C . ALA A 1 126 ? -2.619 -14.436 0.951 1.00 88.38 126 ALA A C 1
ATOM 911 O O . ALA A 1 126 ? -3.137 -15.282 0.215 1.00 88.38 126 ALA A O 1
ATOM 912 N N . ALA A 1 127 ? -2.141 -13.297 0.442 1.00 89.88 127 ALA A N 1
ATOM 913 C CA . ALA A 1 127 ? -2.217 -13.004 -0.983 1.00 89.88 127 ALA A CA 1
ATOM 914 C C . ALA A 1 127 ? -1.352 -13.973 -1.799 1.00 89.88 127 ALA A C 1
ATOM 916 O O . ALA A 1 127 ? -0.153 -14.127 -1.565 1.00 89.88 127 ALA A O 1
ATOM 917 N N . ALA A 1 128 ? -1.938 -14.553 -2.849 1.00 89.19 128 ALA A N 1
ATOM 918 C CA . ALA A 1 128 ? -1.205 -15.423 -3.761 1.00 89.19 128 ALA A CA 1
ATOM 919 C C . ALA A 1 128 ? 0.041 -14.724 -4.335 1.00 89.19 128 ALA A C 1
ATOM 921 O O . ALA A 1 128 ? 0.011 -13.541 -4.700 1.00 89.19 128 ALA A O 1
ATOM 922 N N . LEU A 1 129 ? 1.138 -15.464 -4.479 1.00 89.25 129 LEU A N 1
ATOM 923 C CA . LEU A 1 129 ? 2.359 -14.930 -5.075 1.00 89.25 129 LEU A CA 1
ATOM 924 C C . LEU A 1 129 ? 2.141 -14.617 -6.557 1.00 89.25 129 LEU A C 1
ATOM 926 O O . LEU A 1 129 ? 1.387 -15.295 -7.261 1.00 89.25 129 LEU A O 1
ATOM 930 N N . ARG A 1 130 ? 2.760 -13.541 -7.036 1.00 90.81 130 ARG A N 1
ATOM 931 C CA . ARG A 1 130 ? 2.752 -13.221 -8.463 1.00 90.81 130 ARG A CA 1
ATOM 932 C C . ARG A 1 130 ? 3.787 -14.071 -9.191 1.00 90.81 130 ARG A C 1
ATOM 934 O O . ARG A 1 130 ? 4.848 -14.349 -8.649 1.00 90.81 130 ARG A O 1
ATOM 941 N N . THR A 1 131 ? 3.510 -14.451 -10.429 1.00 91.81 131 THR A N 1
ATOM 942 C CA . THR A 1 131 ? 4.374 -15.344 -11.214 1.00 91.81 131 THR A CA 1
ATOM 943 C C . THR A 1 131 ? 4.411 -14.909 -12.673 1.00 91.81 131 THR A C 1
ATOM 945 O O . THR A 1 131 ? 3.485 -14.250 -13.145 1.00 91.81 131 THR A O 1
ATOM 948 N N . GLY A 1 132 ? 5.437 -15.336 -13.408 1.00 88.56 132 GLY A N 1
ATOM 949 C CA . GLY A 1 132 ? 5.501 -15.176 -14.864 1.00 88.56 132 GLY A CA 1
ATOM 950 C C . GLY A 1 132 ? 6.103 -13.855 -15.347 1.00 88.56 132 GLY A C 1
ATOM 951 O O . GLY A 1 132 ? 5.885 -13.469 -16.494 1.00 88.56 132 GLY A O 1
ATOM 952 N N . PHE A 1 133 ? 6.870 -13.153 -14.510 1.00 92.75 133 PHE A N 1
ATOM 953 C CA . PHE A 1 133 ? 7.573 -11.946 -14.934 1.00 92.75 133 PHE A CA 1
ATOM 954 C C . PHE A 1 133 ? 8.884 -12.277 -15.638 1.00 92.75 133 PHE A C 1
ATOM 956 O O . PHE A 1 133 ? 9.769 -12.926 -15.087 1.00 92.75 133 PHE A O 1
ATOM 963 N N . THR A 1 134 ? 9.038 -11.760 -16.853 1.00 92.62 134 THR A N 1
ATOM 964 C CA . THR A 1 134 ? 10.317 -11.771 -17.565 1.00 92.62 134 THR A CA 1
ATOM 965 C C . THR A 1 134 ? 11.161 -10.562 -17.163 1.00 92.62 134 THR A C 1
ATOM 967 O O . THR A 1 134 ? 10.630 -9.529 -16.751 1.00 92.62 134 THR A O 1
ATOM 970 N N . SER A 1 135 ? 12.482 -10.633 -17.358 1.00 90.31 135 SER A N 1
ATOM 971 C CA . SER A 1 135 ? 13.365 -9.475 -17.137 1.00 90.31 135 SER A CA 1
ATOM 972 C C . SER A 1 135 ? 12.941 -8.247 -17.956 1.00 90.31 135 SER A C 1
ATOM 974 O O . SER A 1 135 ? 13.024 -7.119 -17.467 1.00 90.31 135 SER A O 1
ATOM 976 N N . SER A 1 136 ? 12.431 -8.448 -19.176 1.00 92.12 136 SER A N 1
ATOM 977 C CA . SER A 1 136 ? 11.899 -7.367 -20.013 1.00 92.12 136 SER A CA 1
ATOM 978 C C . SER A 1 136 ? 10.648 -6.731 -19.406 1.00 92.12 136 SER A C 1
ATOM 980 O O . SER A 1 136 ? 10.562 -5.507 -19.356 1.00 92.12 136 SER A O 1
ATOM 982 N N . ALA A 1 137 ? 9.712 -7.534 -18.886 1.00 93.25 137 ALA A N 1
ATOM 983 C CA . ALA A 1 137 ? 8.522 -7.021 -18.204 1.00 93.25 137 ALA A CA 1
ATOM 984 C C . ALA A 1 137 ? 8.893 -6.210 -16.951 1.00 93.25 137 ALA A C 1
ATOM 986 O O . ALA A 1 137 ? 8.358 -5.122 -16.743 1.00 93.25 137 ALA A O 1
ATOM 987 N N . LEU A 1 138 ? 9.863 -6.688 -16.162 1.00 93.06 138 LEU A N 1
ATOM 988 C CA . LEU A 1 138 ? 10.372 -5.954 -14.999 1.00 93.06 138 LEU A CA 1
ATOM 989 C C . LEU A 1 138 ? 11.072 -4.650 -15.398 1.00 93.06 138 LEU A C 1
ATOM 991 O O . LEU A 1 138 ? 10.917 -3.646 -14.712 1.00 93.06 138 LEU A O 1
ATOM 995 N N . GLY A 1 139 ? 11.783 -4.621 -16.529 1.00 93.88 139 GLY A N 1
ATOM 996 C CA . GLY A 1 139 ? 12.364 -3.389 -17.072 1.00 93.88 139 GLY A CA 1
ATOM 997 C C . GLY A 1 139 ? 11.307 -2.352 -17.477 1.00 93.88 139 GLY A C 1
ATOM 998 O O . GLY A 1 139 ? 11.472 -1.162 -17.199 1.00 93.88 139 GLY A O 1
ATOM 999 N N . VAL A 1 140 ? 10.199 -2.798 -18.082 1.00 94.62 140 VAL A N 1
ATOM 1000 C CA . VAL A 1 140 ? 9.061 -1.929 -18.429 1.00 94.62 140 VAL A CA 1
ATOM 1001 C C . VAL A 1 140 ? 8.414 -1.359 -17.166 1.00 94.62 140 VAL A C 1
ATOM 1003 O O . VAL A 1 140 ? 8.315 -0.136 -17.049 1.00 94.62 140 VAL A O 1
ATOM 1006 N N . ALA A 1 141 ? 8.042 -2.206 -16.199 1.00 95.38 141 ALA A N 1
ATOM 1007 C CA . ALA A 1 141 ? 7.474 -1.739 -14.931 1.00 95.38 141 ALA A CA 1
ATOM 1008 C C . ALA A 1 141 ? 8.430 -0.813 -14.176 1.00 95.38 141 ALA A C 1
ATOM 1010 O O . ALA A 1 141 ? 8.025 0.272 -13.770 1.00 95.38 141 ALA A O 1
ATOM 1011 N N . GLY A 1 142 ? 9.700 -1.200 -14.036 1.00 94.62 142 GLY A N 1
ATOM 1012 C CA . GLY A 1 142 ? 10.711 -0.409 -13.338 1.00 94.62 142 GLY A CA 1
ATOM 1013 C C . GLY A 1 142 ? 10.896 0.980 -13.946 1.00 94.62 142 GLY A C 1
ATOM 1014 O O . GLY A 1 142 ? 11.050 1.951 -13.217 1.00 94.62 142 GLY A O 1
ATOM 1015 N N . THR A 1 143 ? 10.809 1.113 -15.274 1.00 95.50 143 THR A N 1
ATOM 1016 C CA . THR A 1 143 ? 10.879 2.423 -15.946 1.00 95.50 143 THR A CA 1
ATOM 1017 C C . THR A 1 143 ? 9.688 3.310 -15.580 1.00 95.50 143 THR A C 1
ATOM 1019 O O . THR A 1 143 ? 9.863 4.499 -15.323 1.00 95.50 143 THR A O 1
ATOM 1022 N N . LYS A 1 144 ? 8.475 2.748 -15.521 1.00 95.88 144 LYS A N 1
ATOM 1023 C CA . LYS A 1 144 ? 7.272 3.501 -15.136 1.00 95.88 144 LYS A CA 1
ATOM 1024 C C . LYS A 1 144 ? 7.272 3.857 -13.651 1.00 95.88 144 LYS A C 1
ATOM 1026 O O . LYS A 1 144 ? 6.980 4.996 -13.307 1.00 95.88 144 LYS A O 1
ATOM 1031 N N . LEU A 1 145 ? 7.676 2.919 -12.798 1.00 94.94 145 LEU A N 1
ATOM 1032 C CA . LEU A 1 145 ? 7.850 3.148 -11.366 1.00 94.94 145 LEU A CA 1
ATOM 1033 C C . LEU A 1 145 ? 8.879 4.248 -11.095 1.00 94.94 145 LEU A C 1
ATOM 1035 O O . LEU A 1 145 ? 8.605 5.143 -10.308 1.00 94.94 145 LEU A O 1
ATOM 1039 N N . GLN A 1 146 ? 10.027 4.232 -11.776 1.00 93.38 146 GLN A N 1
ATOM 1040 C CA . GLN A 1 146 ? 11.031 5.288 -11.633 1.00 93.38 146 GLN A CA 1
ATOM 1041 C C . GLN A 1 146 ? 10.502 6.652 -12.095 1.00 93.38 146 GLN A C 1
ATOM 1043 O O . GLN A 1 146 ? 10.734 7.653 -11.426 1.00 93.38 146 GLN A O 1
ATOM 1048 N N . GLY A 1 147 ? 9.756 6.693 -13.206 1.00 94.38 147 GLY A N 1
ATOM 1049 C CA . GLY A 1 147 ? 9.094 7.918 -13.661 1.00 94.38 147 GLY A CA 1
ATOM 1050 C C . GLY A 1 147 ? 8.088 8.460 -12.642 1.00 94.38 147 GLY A C 1
ATOM 1051 O O . GLY A 1 147 ? 7.995 9.670 -12.461 1.00 94.38 147 GLY A O 1
ATOM 1052 N N . GLN A 1 148 ? 7.376 7.574 -11.944 1.00 94.69 148 GLN A N 1
ATOM 1053 C CA . GLN A 1 148 ? 6.471 7.957 -10.866 1.00 94.69 148 GLN A CA 1
ATOM 1054 C C . GLN A 1 148 ? 7.218 8.450 -9.621 1.00 94.69 148 GLN A C 1
ATOM 1056 O O . GLN A 1 148 ? 6.836 9.481 -9.084 1.00 94.69 148 GLN A O 1
ATOM 1061 N N . VAL A 1 149 ? 8.284 7.769 -9.182 1.00 92.69 149 VAL A N 1
ATOM 1062 C CA . VAL A 1 149 ? 9.120 8.233 -8.056 1.00 92.69 149 VAL A CA 1
ATOM 1063 C C . VAL A 1 149 ? 9.681 9.626 -8.350 1.00 92.69 149 VAL A C 1
ATOM 1065 O O . VAL A 1 149 ? 9.559 10.502 -7.506 1.00 92.69 149 VAL A O 1
ATOM 1068 N N . GLY A 1 150 ? 10.188 9.872 -9.564 1.00 92.94 150 GLY A N 1
ATOM 1069 C CA . GLY A 1 150 ? 10.663 11.203 -9.962 1.00 92.94 150 GLY A CA 1
ATOM 1070 C C . GLY A 1 150 ? 9.558 12.266 -9.980 1.00 92.94 150 GLY A C 1
ATOM 1071 O O . GLY A 1 150 ? 9.749 13.371 -9.492 1.00 92.94 150 GLY A O 1
ATOM 1072 N N . ALA A 1 151 ? 8.361 11.930 -10.471 1.00 93.31 151 ALA A N 1
ATOM 1073 C CA . ALA A 1 151 ? 7.224 12.855 -10.443 1.00 93.31 151 ALA A CA 1
ATOM 1074 C C . ALA A 1 151 ? 6.736 13.175 -9.020 1.00 93.31 151 ALA A C 1
ATOM 1076 O O . ALA 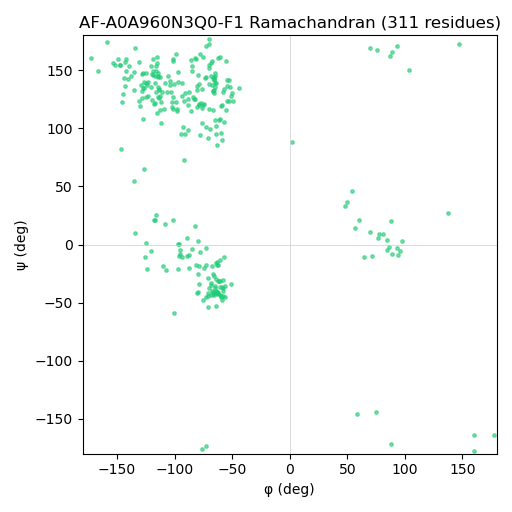A 1 151 ? 6.129 14.217 -8.786 1.00 93.31 151 ALA A O 1
ATOM 1077 N N . VAL A 1 152 ? 6.958 12.253 -8.089 1.00 92.56 152 VAL A N 1
ATOM 1078 C CA . VAL A 1 152 ? 6.619 12.393 -6.676 1.00 92.56 152 VAL A CA 1
ATOM 1079 C C . VAL A 1 152 ? 7.681 13.225 -5.940 1.00 92.56 152 VAL A C 1
ATOM 1081 O O . VAL A 1 152 ? 7.310 14.108 -5.172 1.00 92.56 152 VAL A O 1
ATOM 1084 N N . ASP A 1 153 ? 8.965 12.996 -6.222 1.00 91.50 153 ASP A N 1
ATOM 1085 C CA . ASP A 1 153 ? 10.126 13.745 -5.705 1.00 91.50 153 ASP A CA 1
ATOM 1086 C C . ASP A 1 153 ? 10.055 15.250 -6.037 1.00 91.50 153 ASP A C 1
ATOM 1088 O O . ASP A 1 153 ? 10.309 16.098 -5.184 1.00 91.50 153 ASP A O 1
ATOM 1092 N N . ASP A 1 154 ? 9.563 15.596 -7.231 1.00 91.56 154 ASP A N 1
ATOM 1093 C CA . ASP A 1 154 ? 9.348 16.985 -7.671 1.00 91.56 154 ASP A CA 1
ATOM 1094 C C . ASP A 1 154 ? 8.363 17.796 -6.797 1.00 91.56 154 ASP A C 1
ATOM 1096 O O . ASP A 1 154 ? 8.250 19.018 -6.954 1.00 91.56 154 ASP A O 1
ATOM 1100 N N . ILE A 1 155 ? 7.594 17.145 -5.917 1.00 91.69 155 ILE A N 1
ATOM 1101 C CA . ILE A 1 155 ? 6.550 17.780 -5.109 1.00 91.69 155 ILE A CA 1
ATOM 1102 C C . ILE A 1 155 ? 6.952 17.766 -3.636 1.00 91.69 155 ILE A C 1
ATOM 1104 O O . ILE A 1 155 ? 7.238 16.725 -3.048 1.00 91.69 155 ILE A O 1
ATOM 1108 N N . VAL A 1 156 ? 6.901 18.940 -3.006 1.00 90.12 156 VAL A N 1
ATOM 1109 C CA . VAL A 1 156 ? 7.161 19.097 -1.571 1.00 90.12 156 VAL A CA 1
ATOM 1110 C C . VAL A 1 156 ? 6.062 18.407 -0.758 1.00 90.12 156 VAL A C 1
ATOM 1112 O O . VAL A 1 156 ? 4.872 18.614 -1.005 1.00 90.12 156 VAL A O 1
ATOM 1115 N N . ALA A 1 157 ? 6.454 17.603 0.230 1.00 88.00 157 ALA A N 1
ATOM 1116 C CA . ALA A 1 157 ? 5.511 16.997 1.160 1.00 88.00 157 ALA A CA 1
ATOM 1117 C C . ALA A 1 157 ? 4.884 18.020 2.122 1.00 88.00 157 ALA A C 1
ATOM 1119 O O . ALA A 1 157 ? 5.465 19.052 2.458 1.00 88.00 157 ALA A O 1
ATOM 1120 N N . ASN A 1 158 ? 3.693 17.688 2.615 1.00 82.69 158 ASN A N 1
ATOM 1121 C CA . ASN A 1 158 ? 3.023 18.410 3.690 1.00 82.69 158 ASN A CA 1
ATOM 1122 C C . ASN A 1 158 ? 3.761 18.195 5.028 1.00 82.69 158 ASN A C 1
ATOM 1124 O O . ASN A 1 158 ? 4.696 17.400 5.127 1.00 82.69 158 ASN A O 1
ATOM 1128 N N . GLY A 1 159 ? 3.298 18.854 6.098 1.00 70.56 159 GLY A N 1
ATOM 1129 C CA . GLY A 1 159 ? 3.946 18.839 7.422 1.00 70.56 159 GLY A CA 1
ATOM 1130 C C . GLY A 1 159 ? 4.154 17.462 8.081 1.00 70.56 159 GLY A C 1
ATOM 1131 O O . GLY A 1 159 ? 4.886 17.380 9.060 1.00 70.56 159 GLY A O 1
ATOM 1132 N N . ASN A 1 160 ? 3.561 16.392 7.544 1.00 77.00 160 ASN A N 1
ATOM 1133 C CA . ASN A 1 160 ? 3.696 15.011 8.022 1.00 77.00 160 ASN A CA 1
ATOM 1134 C C . ASN A 1 160 ? 4.538 14.111 7.090 1.00 77.00 160 ASN A C 1
ATOM 1136 O O . ASN A 1 160 ? 4.435 12.890 7.137 1.00 77.00 160 ASN A O 1
ATOM 1140 N N . GLN A 1 161 ? 5.329 14.705 6.187 1.00 86.38 161 GLN A N 1
ATOM 1141 C CA . GLN A 1 161 ? 6.106 13.977 5.161 1.00 86.38 161 GLN A CA 1
ATOM 1142 C C . GLN A 1 161 ? 5.231 13.144 4.207 1.00 86.38 161 GLN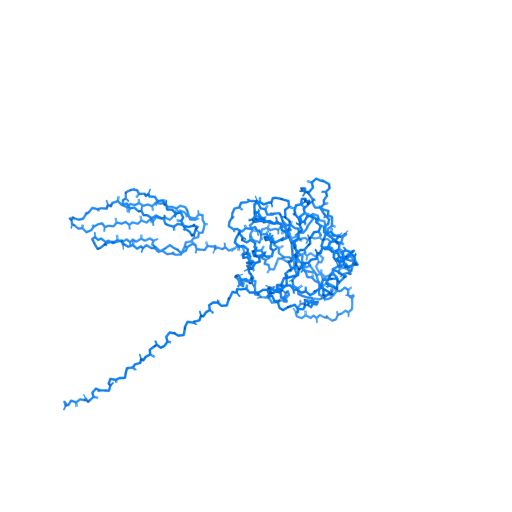 A C 1
ATOM 1144 O O . GLN A 1 161 ? 5.681 12.215 3.540 1.00 86.38 161 GLN A O 1
ATOM 1149 N N . VAL A 1 162 ? 3.957 13.521 4.132 1.00 91.00 162 VAL A N 1
ATOM 1150 C CA . VAL A 1 162 ? 2.958 12.991 3.214 1.00 91.00 162 VAL A CA 1
ATOM 1151 C C . VAL A 1 162 ? 2.795 13.987 2.080 1.00 91.00 162 VAL A C 1
ATOM 1153 O O . VAL A 1 162 ? 2.525 15.164 2.318 1.00 91.00 162 VAL A O 1
ATOM 1156 N N . MET A 1 163 ? 2.920 13.532 0.843 1.00 95.00 163 MET A N 1
ATOM 1157 C CA . MET A 1 163 ? 2.758 14.375 -0.334 1.00 95.00 163 MET A CA 1
ATOM 1158 C C . MET A 1 163 ? 1.345 14.244 -0.900 1.00 95.00 163 MET A C 1
ATOM 1160 O O . MET A 1 163 ? 0.766 13.159 -0.935 1.00 95.00 163 MET A O 1
ATOM 1164 N N . THR A 1 164 ? 0.769 15.364 -1.334 1.00 95.56 164 THR A N 1
ATOM 1165 C CA . THR A 1 164 ? -0.505 15.391 -2.061 1.00 95.56 164 THR A CA 1
ATOM 1166 C C . THR A 1 164 ? -0.287 15.954 -3.458 1.00 95.56 164 THR A C 1
ATOM 1168 O O . THR A 1 164 ? 0.152 17.089 -3.613 1.00 95.56 164 THR A O 1
ATOM 1171 N N . MET A 1 165 ? -0.637 15.166 -4.470 1.00 96.56 165 MET A N 1
ATOM 1172 C CA . MET A 1 165 ? -0.601 15.551 -5.876 1.00 96.56 165 MET A CA 1
ATOM 1173 C C . MET A 1 165 ? -2.032 15.765 -6.363 1.00 96.56 165 MET A C 1
ATOM 1175 O O . MET A 1 165 ? -2.890 14.903 -6.169 1.00 96.56 165 MET A O 1
ATOM 1179 N N . THR A 1 166 ? -2.295 16.882 -7.038 1.00 96.88 166 THR A N 1
ATOM 1180 C CA . THR A 1 166 ? -3.596 17.132 -7.680 1.00 96.88 166 THR A CA 1
ATOM 1181 C C . THR A 1 166 ? -3.424 17.305 -9.178 1.00 96.88 166 THR A C 1
ATOM 1183 O O . THR A 1 166 ? -2.434 17.876 -9.633 1.00 96.88 166 THR A O 1
ATOM 1186 N N . GLN A 1 167 ? -4.401 16.854 -9.962 1.00 96.56 167 GLN A N 1
ATOM 1187 C CA . GLN A 1 167 ? -4.326 16.954 -11.421 1.00 96.56 167 GLN A CA 1
ATOM 1188 C C . GLN A 1 167 ? -4.163 18.401 -11.910 1.00 96.56 167 GLN A C 1
ATOM 1190 O O . GLN A 1 167 ? -3.397 18.660 -12.834 1.00 96.56 167 GLN A O 1
ATOM 1195 N N . SER A 1 168 ? -4.860 19.352 -11.283 1.00 96.88 168 SER A N 1
ATOM 1196 C CA . SER A 1 168 ? -4.781 20.771 -11.644 1.00 96.88 168 SER A CA 1
ATOM 1197 C C . SER A 1 168 ? -3.539 21.467 -11.090 1.00 96.88 168 SER A C 1
ATOM 1199 O O . SER A 1 168 ? -3.020 22.373 -11.735 1.00 96.88 168 SER A O 1
ATOM 1201 N N . GLY A 1 169 ? -3.073 21.078 -9.899 1.00 96.12 169 GLY A N 1
ATOM 1202 C CA . GLY A 1 169 ? -1.902 21.682 -9.261 1.00 96.12 169 GLY A CA 1
ATOM 1203 C C . GLY A 1 169 ? -0.574 21.161 -9.808 1.00 96.12 169 GLY A C 1
ATOM 1204 O O . GLY A 1 169 ? 0.424 21.872 -9.760 1.00 96.12 169 GLY A O 1
ATOM 1205 N N . ASN A 1 170 ? -0.558 19.941 -10.354 1.00 96.81 170 ASN A N 1
ATOM 1206 C CA . ASN A 1 170 ? 0.655 19.250 -10.791 1.00 96.81 170 ASN A CA 1
ATOM 1207 C C . ASN A 1 170 ? 0.474 18.591 -12.176 1.00 96.81 170 ASN A C 1
ATOM 1209 O O . ASN A 1 170 ? 0.700 17.389 -12.311 1.00 96.81 170 ASN A O 1
ATOM 1213 N N . PRO A 1 171 ? 0.062 19.327 -13.227 1.00 96.50 171 PRO A N 1
ATOM 1214 C CA . PRO A 1 171 ? -0.336 18.729 -14.506 1.00 96.50 171 PRO A CA 1
ATOM 1215 C C . PRO A 1 171 ? 0.795 17.956 -15.204 1.00 96.50 171 PRO A C 1
ATOM 1217 O O . PRO A 1 171 ? 0.534 16.964 -15.883 1.00 96.50 171 PRO A O 1
ATOM 1220 N N . THR A 1 172 ? 2.053 18.371 -15.022 1.00 96.31 172 THR A N 1
ATOM 1221 C CA . THR A 1 172 ? 3.218 17.670 -15.582 1.00 96.31 172 THR A CA 1
ATOM 1222 C C . THR A 1 172 ? 3.461 16.348 -14.860 1.00 96.31 172 THR A C 1
ATOM 1224 O O . THR A 1 172 ? 3.504 15.296 -15.499 1.00 96.31 172 THR A O 1
ATOM 1227 N N . GLN A 1 173 ? 3.569 16.391 -13.530 1.00 96.88 173 GLN A N 1
ATOM 1228 C CA . GLN A 1 173 ? 3.791 15.215 -12.689 1.00 96.88 173 GLN A CA 1
ATOM 1229 C C . GLN A 1 173 ? 2.609 14.239 -12.759 1.00 96.88 173 GLN A C 1
ATOM 1231 O O . GLN A 1 173 ? 2.808 13.027 -12.695 1.00 96.88 173 GLN A O 1
ATOM 1236 N N . TRP A 1 174 ? 1.390 14.741 -12.993 1.00 97.06 174 TRP A N 1
ATOM 1237 C CA . TRP A 1 174 ? 0.186 13.922 -13.116 1.00 97.06 174 TRP A CA 1
ATOM 1238 C C . TRP A 1 174 ? 0.275 12.872 -14.237 1.00 97.06 174 TRP A C 1
ATOM 1240 O O . TRP A 1 174 ? -0.264 11.771 -14.113 1.00 97.06 174 TRP A O 1
ATOM 1250 N N . ASN A 1 175 ? 1.018 13.157 -15.311 1.00 95.81 175 ASN A N 1
ATOM 1251 C CA . ASN A 1 175 ? 1.248 12.199 -16.401 1.00 95.81 175 ASN A CA 1
ATOM 1252 C C . ASN A 1 175 ? 2.036 10.955 -15.959 1.00 95.81 175 ASN A C 1
ATOM 1254 O O . ASN A 1 175 ? 2.047 9.951 -16.668 1.00 95.81 175 ASN A O 1
ATOM 1258 N N . ASN A 1 176 ? 2.684 11.014 -14.795 1.00 95.62 176 ASN A N 1
ATOM 1259 C CA . ASN A 1 176 ? 3.353 9.890 -14.154 1.00 95.62 176 ASN A CA 1
ATOM 1260 C C . ASN A 1 176 ? 2.737 9.540 -12.787 1.00 95.62 176 ASN A C 1
ATOM 1262 O O . ASN A 1 176 ? 3.404 8.925 -11.962 1.00 95.62 176 ASN A O 1
ATOM 1266 N N . SER A 1 177 ? 1.488 9.934 -12.532 1.00 94.50 177 SER A N 1
ATOM 1267 C CA . SER A 1 177 ? 0.832 9.757 -11.235 1.00 94.50 177 SER A CA 1
ATOM 1268 C C . SER A 1 177 ? 0.438 8.316 -10.918 1.00 94.50 177 SER A C 1
ATOM 1270 O O . SER A 1 177 ? 0.415 7.435 -11.785 1.00 94.50 177 SER A O 1
ATOM 1272 N N . TRP A 1 178 ? 0.020 8.118 -9.663 1.00 96.06 178 TRP A N 1
ATOM 1273 C CA . TRP A 1 178 ? -0.554 6.863 -9.193 1.00 96.06 178 TRP A CA 1
ATOM 1274 C C . TRP A 1 178 ? -1.765 6.458 -10.031 1.00 96.06 178 TRP A C 1
ATOM 1276 O O . TRP A 1 178 ? -1.851 5.308 -10.454 1.00 96.06 178 TRP A O 1
ATOM 1286 N N . THR A 1 179 ? -2.667 7.398 -10.323 1.00 94.81 179 THR A N 1
ATOM 1287 C CA . THR A 1 179 ? -3.868 7.141 -11.133 1.00 94.81 179 THR A CA 1
ATOM 1288 C C . THR A 1 179 ? -3.534 6.753 -12.570 1.00 94.81 179 THR A C 1
ATOM 1290 O O . THR A 1 179 ? -4.181 5.868 -13.128 1.00 94.81 179 THR A O 1
ATOM 1293 N N . THR A 1 180 ? -2.503 7.358 -13.162 1.00 95.06 180 THR A N 1
ATOM 1294 C CA . THR A 1 180 ? -2.090 7.041 -14.535 1.00 95.06 180 THR A CA 1
ATOM 1295 C C . THR A 1 180 ? -1.504 5.633 -14.638 1.00 95.06 180 THR A C 1
ATOM 1297 O O . THR A 1 180 ? -1.839 4.888 -15.562 1.00 95.06 180 THR A O 1
ATOM 1300 N N . TRP A 1 181 ? -0.652 5.236 -13.687 1.00 95.81 181 TRP A N 1
ATOM 1301 C CA . TRP A 1 181 ? 0.029 3.940 -13.745 1.00 95.81 181 TRP A CA 1
ATOM 1302 C C . TRP A 1 181 ? -0.675 2.810 -12.991 1.00 95.81 181 TRP A C 1
ATOM 1304 O O . TRP A 1 181 ? -0.334 1.648 -13.203 1.00 95.81 181 TRP A O 1
ATOM 1314 N N . ASN A 1 182 ? -1.694 3.106 -12.186 1.00 94.56 182 ASN A N 1
ATOM 1315 C CA . ASN A 1 182 ? -2.515 2.124 -11.473 1.00 94.56 182 ASN A CA 1
ATOM 1316 C C . ASN A 1 182 ? -3.999 2.374 -11.775 1.00 94.56 182 ASN A C 1
ATOM 1318 O O . ASN A 1 182 ? -4.757 2.752 -10.877 1.00 94.56 182 ASN A O 1
ATOM 1322 N N . PRO A 1 183 ? -4.427 2.207 -13.040 1.00 92.00 183 PRO A N 1
ATOM 1323 C CA . PRO A 1 183 ? -5.745 2.640 -13.471 1.00 92.00 183 PRO A CA 1
ATOM 1324 C C . PRO A 1 183 ? -6.856 1.821 -12.810 1.00 92.00 183 PRO A C 1
ATOM 1326 O O . PRO A 1 183 ? -6.800 0.589 -12.748 1.00 92.00 183 PRO A O 1
ATOM 1329 N N . LEU A 1 184 ? -7.903 2.516 -12.376 1.00 91.06 184 LEU A N 1
ATOM 1330 C CA . LEU A 1 184 ? -9.185 1.920 -12.015 1.00 91.06 184 LEU A CA 1
ATOM 1331 C C . LEU A 1 184 ? -10.047 1.832 -13.285 1.00 91.06 184 LEU A C 1
ATOM 1333 O O . LEU A 1 184 ? -10.123 2.781 -14.065 1.00 91.06 184 LEU A O 1
ATOM 1337 N N . LEU A 1 185 ? -10.645 0.670 -13.539 1.00 84.56 185 LEU A N 1
ATOM 1338 C CA . LEU A 1 185 ? -11.494 0.427 -14.706 1.00 84.56 185 LEU A CA 1
ATOM 1339 C C . LEU A 1 185 ? -12.861 1.100 -14.530 1.00 84.56 185 LEU A C 1
ATOM 1341 O O . LEU A 1 185 ? -13.270 1.441 -13.419 1.00 84.56 185 LEU A O 1
ATOM 1345 N N . SER A 1 186 ? -13.576 1.284 -15.645 1.00 70.38 186 SER A N 1
ATOM 1346 C CA . SER A 1 186 ? -14.890 1.938 -15.663 1.00 70.38 186 SER A CA 1
ATOM 1347 C C . SER A 1 186 ? -15.841 1.317 -14.631 1.00 70.38 186 SER A C 1
ATOM 1349 O O . SER A 1 186 ? -15.993 0.098 -14.574 1.00 70.38 186 SER A O 1
ATOM 1351 N N . GLY A 1 187 ? -16.442 2.162 -13.791 1.00 64.12 187 GLY A N 1
ATOM 1352 C CA . GLY A 1 187 ? -17.260 1.745 -12.648 1.00 64.12 187 GLY A CA 1
ATOM 1353 C C . GLY A 1 187 ? -16.503 1.625 -11.320 1.00 64.12 187 GLY A C 1
ATOM 1354 O O . GLY A 1 187 ? -17.131 1.352 -10.305 1.00 64.12 187 GLY A O 1
ATOM 1355 N N . GLY A 1 188 ? -15.180 1.833 -11.295 1.00 66.56 188 GLY A N 1
ATOM 1356 C CA . GLY A 1 188 ? -14.382 2.008 -10.072 1.00 66.56 188 GLY A CA 1
ATOM 1357 C C . GLY A 1 188 ? -14.174 0.756 -9.215 1.00 66.56 188 GLY A C 1
ATOM 1358 O O . GLY A 1 188 ? -13.343 0.777 -8.319 1.00 66.56 188 GLY A O 1
ATOM 1359 N N . ALA A 1 189 ? -14.876 -0.343 -9.501 1.00 67.00 189 ALA A N 1
ATOM 1360 C CA . ALA A 1 189 ? -14.837 -1.577 -8.714 1.00 67.00 189 ALA A CA 1
ATOM 1361 C C . ALA A 1 189 ? -13.719 -2.555 -9.124 1.00 67.00 189 ALA A C 1
ATOM 1363 O O . ALA A 1 189 ? -13.518 -3.581 -8.481 1.00 67.00 189 ALA A O 1
ATOM 1364 N N . SER A 1 190 ? -13.015 -2.303 -10.229 1.00 80.81 190 SER A N 1
ATOM 1365 C CA . SER A 1 190 ? -12.002 -3.217 -10.770 1.00 80.81 190 SER A CA 1
ATOM 1366 C C . SER A 1 190 ? -10.748 -2.465 -11.181 1.00 80.81 190 SER A C 1
ATOM 1368 O O . SER A 1 190 ? -10.814 -1.318 -11.610 1.00 80.81 190 SER A O 1
ATOM 1370 N N . GLN A 1 191 ? -9.595 -3.117 -11.065 1.00 91.81 191 GLN A N 1
ATOM 1371 C CA . GLN A 1 191 ? -8.296 -2.525 -11.372 1.00 91.81 191 GLN A CA 1
ATOM 1372 C C . GLN A 1 191 ? -7.770 -3.029 -12.713 1.00 91.81 191 GLN A C 1
ATOM 1374 O O . GLN A 1 191 ? -7.893 -4.212 -13.036 1.00 91.81 191 GLN A O 1
ATOM 1379 N N . GLY A 1 192 ? -7.160 -2.131 -13.482 1.00 90.50 192 GLY A N 1
ATOM 1380 C CA . GLY A 1 192 ? -6.416 -2.487 -14.681 1.00 90.50 192 GLY A CA 1
ATOM 1381 C C . GLY A 1 192 ? -5.045 -3.081 -14.352 1.00 90.50 192 GLY A C 1
ATOM 1382 O O . GLY A 1 192 ? -4.677 -3.286 -13.193 1.00 90.50 192 GLY A O 1
ATOM 1383 N N . ALA A 1 193 ? -4.263 -3.354 -15.397 1.00 94.19 193 ALA A N 1
ATOM 1384 C CA . ALA A 1 193 ? -2.875 -3.763 -15.226 1.00 94.19 193 ALA A CA 1
ATOM 1385 C C . ALA A 1 193 ? -2.037 -2.579 -14.719 1.00 94.19 193 ALA A C 1
ATOM 1387 O O . ALA A 1 193 ? -1.881 -1.576 -15.418 1.00 94.19 193 ALA A O 1
ATOM 1388 N N . ALA A 1 194 ? -1.478 -2.711 -13.519 1.00 96.06 194 ALA A N 1
ATOM 1389 C CA . ALA A 1 194 ? -0.593 -1.707 -12.950 1.00 96.06 194 ALA A CA 1
ATOM 1390 C C . ALA A 1 194 ? 0.745 -1.689 -13.704 1.00 96.06 194 ALA A C 1
ATOM 1392 O O . ALA A 1 194 ? 1.292 -2.734 -14.073 1.00 96.06 194 ALA A O 1
ATOM 1393 N N . TYR A 1 195 ? 1.256 -0.489 -13.973 1.00 96.25 195 TYR A N 1
ATOM 1394 C CA . TYR A 1 195 ? 2.486 -0.235 -14.726 1.00 96.25 195 TYR A CA 1
ATOM 1395 C C . TYR A 1 195 ? 2.553 -1.023 -16.041 1.00 96.25 195 TYR A C 1
ATOM 1397 O O . TYR A 1 195 ? 3.623 -1.450 -16.469 1.00 96.25 195 TYR A O 1
ATOM 1405 N N . THR A 1 196 ? 1.394 -1.240 -16.678 1.00 94.50 196 THR A N 1
ATOM 1406 C CA . THR A 1 196 ? 1.178 -1.983 -17.937 1.00 94.50 196 THR A CA 1
ATOM 1407 C C . THR A 1 196 ? 1.494 -3.482 -17.921 1.00 94.50 196 THR A C 1
ATOM 1409 O O . THR A 1 196 ? 1.121 -4.177 -18.861 1.00 94.50 196 THR A O 1
ATOM 1412 N N . VAL A 1 197 ? 2.135 -4.004 -16.871 1.00 94.19 197 VAL A N 1
ATOM 1413 C CA . VAL A 1 197 ? 2.616 -5.400 -16.833 1.00 94.19 197 VAL A CA 1
ATOM 1414 C C . VAL A 1 197 ? 2.091 -6.198 -15.640 1.00 94.19 197 VAL A C 1
ATOM 1416 O O . VAL A 1 197 ? 2.073 -7.426 -15.688 1.00 94.19 197 VAL A O 1
ATOM 1419 N N . ILE A 1 198 ? 1.648 -5.541 -14.567 1.00 94.38 198 ILE A N 1
ATOM 1420 C CA . ILE A 1 198 ? 1.207 -6.212 -13.342 1.00 94.38 198 ILE A CA 1
ATOM 1421 C C . ILE A 1 198 ? -0.310 -6.400 -13.394 1.00 94.38 198 ILE A C 1
ATOM 1423 O O . ILE A 1 198 ? -1.085 -5.510 -13.048 1.00 94.38 198 ILE A O 1
ATOM 1427 N N . GLY A 1 199 ? -0.738 -7.581 -13.841 1.00 91.69 199 GLY A N 1
ATOM 1428 C CA . GLY A 1 199 ? -2.152 -7.955 -13.894 1.00 91.69 199 GLY A CA 1
ATOM 1429 C C . GLY A 1 199 ? -2.805 -8.114 -12.512 1.00 91.69 199 GLY A C 1
ATOM 1430 O O . GLY A 1 199 ? -2.134 -8.361 -11.506 1.00 91.69 199 GLY A O 1
ATOM 1431 N N . GLY A 1 200 ? -4.136 -7.997 -12.480 1.00 86.31 200 GLY A N 1
ATOM 1432 C CA . GLY A 1 200 ? -4.951 -8.166 -11.269 1.00 86.31 200 GLY A CA 1
ATOM 1433 C C . GLY A 1 200 ? -4.946 -6.972 -10.309 1.00 86.31 200 GLY A C 1
ATOM 1434 O O . GLY A 1 200 ? -5.453 -7.108 -9.200 1.00 86.31 200 GLY A O 1
ATOM 1435 N N . GLY A 1 201 ? -4.377 -5.830 -10.715 1.00 92.31 201 GLY A N 1
ATOM 1436 C CA . GLY A 1 201 ? -4.223 -4.650 -9.863 1.00 92.31 201 GLY A CA 1
ATOM 1437 C C . GLY A 1 201 ? -3.204 -4.846 -8.743 1.00 92.31 201 GLY A C 1
ATOM 1438 O O . GLY A 1 201 ? -2.740 -5.959 -8.501 1.00 92.31 201 GLY A O 1
ATOM 1439 N N . ILE A 1 202 ? -2.836 -3.763 -8.060 1.00 96.44 202 ILE A N 1
ATOM 1440 C CA . ILE A 1 202 ? -1.946 -3.803 -6.882 1.00 96.44 202 ILE A CA 1
ATOM 1441 C C . ILE A 1 202 ? -2.608 -3.242 -5.623 1.00 96.44 202 ILE A C 1
ATOM 1443 O O . ILE A 1 202 ? -2.021 -3.297 -4.551 1.00 96.44 202 ILE A O 1
ATOM 1447 N N . GLN A 1 203 ? -3.812 -2.694 -5.734 1.00 96.31 203 GLN A N 1
ATOM 1448 C CA . GLN A 1 203 ? -4.439 -1.913 -4.677 1.00 96.31 203 GLN A CA 1
ATOM 1449 C C . GLN A 1 203 ? -5.475 -2.737 -3.911 1.00 96.31 203 GLN A C 1
ATOM 1451 O O . GLN A 1 203 ? -6.006 -3.722 -4.426 1.00 96.31 203 GLN A O 1
ATOM 1456 N N . ASN A 1 204 ? -5.806 -2.321 -2.699 1.00 94.31 204 ASN 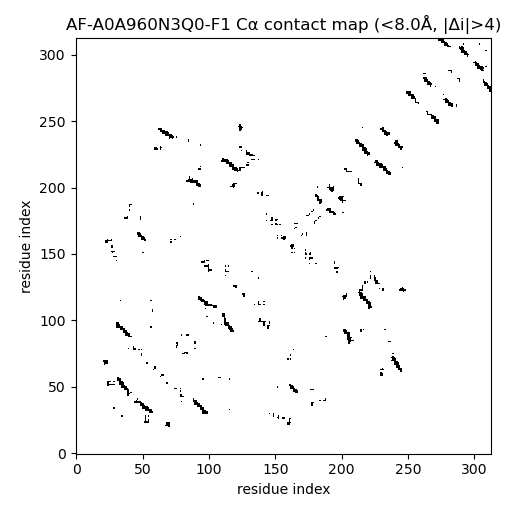A N 1
ATOM 1457 C CA . ASN A 1 204 ? -7.039 -2.709 -2.021 1.00 94.31 204 ASN A CA 1
ATOM 1458 C C . ASN A 1 204 ? -7.912 -1.466 -1.829 1.00 94.31 204 ASN A C 1
ATOM 1460 O O . ASN A 1 204 ? -7.388 -0.351 -1.838 1.00 94.31 204 ASN A O 1
ATOM 1464 N N . HIS A 1 205 ? -9.222 -1.644 -1.693 1.00 92.25 205 HIS A N 1
ATOM 1465 C CA . HIS A 1 205 ? -10.119 -0.549 -1.345 1.00 92.25 205 HIS A CA 1
ATOM 1466 C C . HIS A 1 205 ? -10.412 -0.550 0.147 1.00 92.25 205 HIS A C 1
ATOM 1468 O O . HIS A 1 205 ? -10.472 -1.600 0.784 1.00 92.25 205 HIS A O 1
ATOM 1474 N N . LEU A 1 206 ? -10.620 0.640 0.693 1.00 91.38 206 LEU A N 1
ATOM 1475 C CA . LEU A 1 206 ? -11.069 0.813 2.065 1.00 91.38 206 LEU A CA 1
ATOM 1476 C C . LEU A 1 206 ? -12.551 0.413 2.198 1.00 91.38 206 LEU A C 1
ATOM 1478 O O . LEU A 1 206 ? -13.161 -0.151 1.282 1.00 91.38 206 LEU A O 1
ATOM 1482 N N . GLY A 1 207 ? -13.145 0.645 3.368 1.00 82.25 207 GLY A N 1
ATOM 1483 C CA . GLY A 1 207 ? -14.564 0.364 3.599 1.00 82.25 207 GLY A CA 1
ATOM 1484 C C . GLY A 1 207 ? -14.949 -1.118 3.645 1.00 82.25 207 GLY A C 1
ATOM 1485 O O . GLY A 1 207 ? -16.137 -1.423 3.667 1.00 82.25 207 GLY A O 1
ATOM 1486 N N . VAL A 1 208 ? -13.984 -2.042 3.701 1.00 67.56 208 VAL A N 1
ATOM 1487 C CA . VAL A 1 208 ? -14.228 -3.499 3.794 1.00 67.56 208 VAL A CA 1
ATOM 1488 C C . VAL A 1 208 ? -14.582 -3.997 5.205 1.00 67.56 208 VAL A C 1
ATOM 1490 O O . VAL A 1 208 ? -14.803 -5.189 5.396 1.00 67.56 208 VAL A O 1
ATOM 1493 N N . GLY A 1 209 ? -14.703 -3.096 6.188 1.00 57.16 209 GLY A N 1
ATOM 1494 C CA . GLY A 1 209 ? -14.908 -3.449 7.597 1.00 57.16 209 GLY A CA 1
ATOM 1495 C C . GLY A 1 209 ? -13.627 -3.962 8.273 1.00 57.16 209 GLY A C 1
ATOM 1496 O O . GLY A 1 209 ? -12.630 -4.239 7.614 1.00 57.16 209 GLY A O 1
ATOM 1497 N N . GLY A 1 210 ? -13.640 -4.056 9.606 1.00 68.62 210 GLY A N 1
ATOM 1498 C CA . GLY A 1 210 ? -12.468 -4.422 10.416 1.00 68.62 210 GLY A CA 1
ATOM 1499 C C . GLY A 1 210 ? -11.653 -3.222 10.917 1.00 68.62 210 GLY A C 1
ATOM 1500 O O . GLY A 1 210 ? -11.905 -2.078 10.544 1.00 68.62 210 GLY A O 1
ATOM 1501 N N . ALA A 1 211 ? -10.691 -3.481 11.810 1.00 78.81 211 ALA A N 1
ATOM 1502 C CA . ALA A 1 211 ? -9.841 -2.437 12.396 1.00 78.81 211 ALA A CA 1
ATOM 1503 C C . ALA A 1 211 ? -8.831 -1.853 11.390 1.00 78.81 211 ALA A C 1
ATOM 1505 O O . ALA A 1 211 ? -8.462 -0.685 11.502 1.00 78.81 211 ALA A O 1
ATOM 1506 N N . TYR A 1 212 ? -8.420 -2.656 10.403 1.00 86.69 212 TYR A N 1
ATOM 1507 C CA . TYR A 1 212 ? -7.464 -2.298 9.360 1.00 86.69 212 TYR A CA 1
ATOM 1508 C C . TYR A 1 212 ? -7.869 -2.917 8.021 1.00 86.69 212 TYR A C 1
ATOM 1510 O O . TYR A 1 212 ? -8.410 -4.020 7.974 1.00 86.69 212 TYR A O 1
ATOM 1518 N N . THR A 1 213 ? -7.540 -2.232 6.927 1.00 92.50 213 THR A N 1
ATOM 1519 C CA . THR A 1 213 ? -7.530 -2.813 5.576 1.00 92.50 213 THR A CA 1
ATOM 1520 C C . THR A 1 213 ? -6.095 -3.082 5.148 1.00 92.50 213 THR A C 1
ATOM 1522 O O . THR A 1 213 ? -5.242 -2.221 5.348 1.00 92.50 213 THR A O 1
ATOM 1525 N N . TYR A 1 214 ? -5.824 -4.237 4.534 1.00 93.44 214 TYR A N 1
ATOM 1526 C CA . TYR A 1 214 ? -4.459 -4.685 4.251 1.00 93.44 214 TYR A CA 1
ATOM 1527 C C . TYR A 1 214 ? -4.135 -4.815 2.762 1.00 93.44 214 TYR A C 1
ATOM 1529 O O . TYR A 1 214 ? -4.991 -5.119 1.927 1.00 93.44 214 TYR A O 1
ATOM 1537 N N . VAL A 1 215 ? -2.850 -4.669 2.455 1.00 96.19 215 VAL A N 1
ATOM 1538 C CA . VAL A 1 215 ? -2.224 -5.223 1.254 1.00 96.19 215 VAL A CA 1
ATOM 1539 C C . VAL A 1 215 ? -0.984 -6.021 1.635 1.00 96.19 215 VAL A C 1
ATOM 1541 O O . VAL A 1 215 ? -0.263 -5.645 2.556 1.00 96.19 215 VAL A O 1
ATOM 1544 N N . ASP A 1 216 ? -0.703 -7.082 0.887 1.00 95.62 216 ASP A N 1
ATOM 1545 C CA . ASP A 1 216 ? 0.538 -7.845 1.008 1.00 95.62 216 ASP A CA 1
ATOM 1546 C C . ASP A 1 216 ? 1.562 -7.331 0.012 1.00 95.62 216 ASP A C 1
ATOM 1548 O O . ASP A 1 216 ? 1.288 -7.253 -1.186 1.00 95.62 216 ASP A O 1
ATOM 1552 N N . VAL A 1 217 ? 2.754 -7.004 0.492 1.00 97.06 217 VAL A N 1
ATOM 1553 C CA . VAL A 1 217 ? 3.865 -6.545 -0.333 1.00 97.06 217 VAL A CA 1
ATOM 1554 C C . VAL A 1 217 ? 4.697 -7.746 -0.756 1.00 97.06 217 VAL A C 1
ATOM 1556 O O . VAL A 1 217 ? 5.075 -8.601 0.049 1.00 97.06 217 VAL A O 1
ATOM 1559 N N . GLN A 1 218 ? 4.978 -7.818 -2.053 1.00 95.38 218 GLN A N 1
ATOM 1560 C CA . GLN A 1 218 ? 5.788 -8.871 -2.645 1.00 95.38 218 GLN A CA 1
ATOM 1561 C C . GLN A 1 218 ? 7.010 -8.274 -3.327 1.00 95.38 218 GLN A C 1
ATOM 1563 O O . GLN A 1 218 ? 6.897 -7.310 -4.083 1.00 95.38 218 GLN A O 1
ATOM 1568 N N . ARG A 1 219 ? 8.164 -8.900 -3.110 1.00 94.75 219 ARG A N 1
ATOM 1569 C CA . ARG A 1 219 ? 9.399 -8.640 -3.846 1.00 94.75 219 ARG A CA 1
ATOM 1570 C C . ARG A 1 219 ? 9.453 -9.522 -5.083 1.00 94.75 219 ARG A C 1
ATOM 1572 O O . ARG A 1 219 ? 9.386 -10.740 -4.965 1.00 94.75 219 ARG A O 1
ATOM 1579 N N . ILE A 1 220 ? 9.622 -8.931 -6.258 1.00 93.12 220 ILE A N 1
ATOM 1580 C CA . ILE A 1 220 ? 9.767 -9.641 -7.530 1.00 93.12 220 ILE A CA 1
ATOM 1581 C C . ILE A 1 220 ? 11.172 -9.385 -8.060 1.00 93.12 220 ILE A C 1
ATOM 1583 O O . ILE A 1 220 ? 11.583 -8.234 -8.205 1.00 93.12 220 ILE A O 1
ATOM 1587 N N . THR A 1 221 ? 11.893 -10.461 -8.373 1.00 90.69 221 THR A N 1
ATOM 1588 C CA . THR A 1 221 ? 13.261 -10.388 -8.897 1.00 90.69 221 THR A CA 1
ATOM 1589 C C . THR A 1 221 ? 13.359 -11.004 -10.288 1.00 90.69 221 THR A C 1
ATOM 1591 O O . THR A 1 221 ? 12.539 -11.833 -10.694 1.00 90.69 221 THR A O 1
ATOM 1594 N N . THR A 1 222 ? 14.406 -10.627 -11.019 1.00 82.88 222 THR A N 1
ATOM 1595 C CA . THR A 1 222 ? 14.748 -11.214 -12.323 1.00 82.88 222 THR A CA 1
ATOM 1596 C C . THR A 1 222 ? 15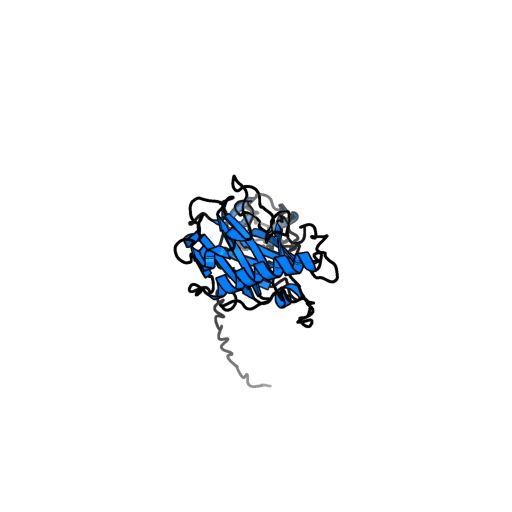.179 -12.675 -12.233 1.00 82.88 222 THR A C 1
ATOM 1598 O O . THR A 1 222 ? 15.014 -13.402 -13.209 1.00 82.88 222 THR A O 1
ATOM 1601 N N . ALA A 1 223 ? 15.695 -13.112 -11.081 1.00 74.12 223 ALA A N 1
ATOM 1602 C CA . ALA A 1 223 ? 16.181 -14.473 -10.877 1.00 74.12 223 ALA A CA 1
ATOM 1603 C C . ALA A 1 223 ? 15.046 -15.507 -10.856 1.00 74.12 223 ALA A C 1
ATOM 1605 O O . ALA A 1 223 ? 15.202 -16.610 -11.373 1.00 74.12 223 ALA A O 1
ATOM 1606 N N . THR A 1 224 ? 13.899 -15.152 -10.271 1.00 73.81 224 THR A N 1
ATOM 1607 C CA . THR A 1 224 ? 12.772 -16.078 -10.074 1.00 73.81 224 THR A CA 1
ATOM 1608 C C . THR A 1 224 ? 11.592 -15.799 -11.000 1.00 73.81 224 THR A C 1
ATOM 1610 O O . THR A 1 224 ? 10.733 -16.667 -11.171 1.00 73.81 224 THR A O 1
ATOM 1613 N N . GLY A 1 225 ? 11.479 -14.575 -11.535 1.00 78.81 225 GLY A N 1
ATOM 1614 C CA . GLY A 1 225 ? 10.293 -14.120 -12.272 1.00 78.81 225 GLY A CA 1
ATOM 1615 C C . GLY A 1 225 ? 8.993 -14.217 -11.461 1.00 78.81 225 GLY A C 1
ATOM 1616 O O . GLY A 1 225 ? 7.896 -14.164 -12.021 1.00 78.81 225 GLY A O 1
ATOM 1617 N N . SER A 1 226 ? 9.115 -14.398 -10.145 1.00 87.38 226 SER A N 1
ATOM 1618 C CA . SER A 1 226 ? 8.030 -14.693 -9.215 1.00 87.38 226 SER A CA 1
ATOM 1619 C C . SER A 1 226 ? 8.215 -13.882 -7.938 1.00 87.38 226 SER A C 1
ATOM 1621 O O . SER A 1 226 ? 9.342 -13.634 -7.505 1.00 87.38 226 SER A O 1
ATOM 1623 N N . GLY A 1 227 ? 7.100 -13.455 -7.359 1.00 88.44 227 GLY A N 1
ATOM 1624 C CA . GLY A 1 227 ? 7.052 -12.700 -6.122 1.00 88.44 227 GLY A CA 1
ATOM 1625 C C . GLY A 1 227 ? 7.382 -13.570 -4.914 1.00 88.44 227 GLY A C 1
ATOM 1626 O O . GLY A 1 227 ? 6.973 -14.725 -4.847 1.00 88.44 227 GLY A O 1
ATOM 1627 N N . THR A 1 228 ? 8.073 -12.995 -3.939 1.00 90.69 228 THR A N 1
ATOM 1628 C CA . THR A 1 228 ? 8.187 -13.504 -2.570 1.00 90.69 228 THR A CA 1
ATOM 1629 C C . THR A 1 228 ? 7.488 -12.529 -1.640 1.00 90.69 228 THR A C 1
ATOM 1631 O O . THR A 1 228 ? 7.702 -11.324 -1.762 1.00 90.69 228 THR A O 1
ATOM 1634 N N . PHE A 1 229 ? 6.673 -13.024 -0.716 1.00 91.06 229 PHE A N 1
ATOM 1635 C CA . PHE A 1 229 ? 6.064 -12.185 0.312 1.00 91.06 229 PHE A CA 1
ATOM 1636 C C . PHE A 1 229 ? 7.137 -11.587 1.229 1.00 91.06 229 PHE A C 1
ATOM 1638 O O . PHE A 1 229 ? 8.102 -12.274 1.565 1.00 91.06 229 PHE A O 1
ATOM 1645 N N . ILE A 1 230 ? 6.978 -10.313 1.594 1.00 91.19 230 ILE A N 1
ATOM 1646 C CA . ILE A 1 230 ? 7.910 -9.619 2.493 1.00 91.19 230 ILE A CA 1
ATOM 1647 C C . ILE A 1 230 ? 7.237 -8.982 3.711 1.00 91.19 230 ILE A C 1
ATOM 1649 O O . ILE A 1 230 ? 7.933 -8.538 4.609 1.00 91.19 230 ILE A O 1
ATOM 1653 N N . GLY A 1 231 ? 5.907 -8.921 3.743 1.00 92.69 231 GLY A N 1
ATOM 1654 C CA . GLY A 1 231 ? 5.147 -8.272 4.805 1.00 92.69 231 GLY A CA 1
ATOM 1655 C C . GLY A 1 231 ? 3.861 -7.638 4.281 1.00 92.69 231 GLY A C 1
ATOM 1656 O O . GLY A 1 231 ? 3.631 -7.564 3.073 1.00 92.69 231 GLY A O 1
ATOM 1657 N N . SER A 1 232 ? 3.023 -7.160 5.191 1.00 94.25 232 SER A N 1
ATOM 1658 C CA . SER A 1 232 ? 1.750 -6.508 4.896 1.00 94.25 232 SER A CA 1
ATOM 1659 C C . SER A 1 232 ? 1.730 -5.077 5.421 1.00 94.25 232 SER A C 1
ATOM 1661 O O . SER A 1 232 ? 2.294 -4.778 6.474 1.00 94.25 232 SER A O 1
ATOM 1663 N N . VAL A 1 233 ? 1.026 -4.208 4.696 1.00 95.62 233 VAL A N 1
ATOM 1664 C CA . VAL A 1 233 ? 0.738 -2.828 5.101 1.00 95.62 233 VAL A CA 1
ATOM 1665 C C . VAL A 1 233 ? -0.750 -2.709 5.387 1.00 95.62 233 VAL A C 1
ATOM 1667 O O . VAL A 1 233 ? -1.574 -3.019 4.525 1.00 95.62 233 VAL A O 1
ATOM 1670 N N . GLY A 1 234 ? -1.085 -2.289 6.602 1.00 94.19 234 GLY A N 1
ATOM 1671 C CA . GLY A 1 234 ? -2.442 -2.069 7.083 1.00 94.19 234 GLY A CA 1
ATOM 1672 C C . GLY A 1 234 ? -2.758 -0.587 7.238 1.00 94.19 234 GLY A C 1
ATOM 1673 O O . GLY A 1 234 ? -1.931 0.166 7.742 1.00 94.19 234 GLY A O 1
ATOM 1674 N N . ILE A 1 235 ? -3.967 -0.184 6.851 1.00 94.81 235 ILE A N 1
ATOM 1675 C CA . ILE A 1 235 ? -4.501 1.168 7.051 1.00 94.81 235 ILE A CA 1
ATOM 1676 C C . ILE A 1 235 ? -5.657 1.101 8.043 1.00 94.81 235 ILE A C 1
ATOM 1678 O O . ILE A 1 235 ? -6.671 0.457 7.764 1.00 94.81 235 ILE A O 1
ATOM 1682 N N . GLY A 1 236 ? -5.483 1.732 9.202 1.00 91.12 236 GLY A N 1
ATOM 1683 C CA . GLY A 1 236 ? -6.474 1.773 10.275 1.00 91.12 236 GLY A CA 1
ATOM 1684 C C . GLY A 1 236 ? -7.486 2.895 10.079 1.00 91.12 236 GLY A C 1
ATOM 1685 O O . GLY A 1 236 ? -7.169 3.926 9.491 1.00 91.12 236 GLY A O 1
ATOM 1686 N N . SER A 1 237 ? -8.701 2.753 10.613 1.00 90.19 237 SER A N 1
ATOM 1687 C CA . SER A 1 237 ? -9.745 3.791 10.496 1.00 90.19 237 SER A CA 1
ATOM 1688 C C . SER A 1 237 ? -9.391 5.119 11.182 1.00 90.19 237 SER A C 1
ATOM 1690 O O . SER A 1 237 ? -10.009 6.145 10.914 1.00 90.19 237 SER A O 1
ATOM 1692 N N . ASN A 1 238 ? -8.406 5.104 12.079 1.00 86.56 238 ASN A N 1
ATOM 1693 C CA . ASN A 1 238 ? -7.831 6.274 12.741 1.00 86.56 238 ASN A CA 1
ATOM 1694 C C . ASN A 1 238 ? -6.652 6.894 11.966 1.00 86.56 238 ASN A C 1
ATOM 1696 O O . ASN A 1 238 ? -6.006 7.798 12.492 1.00 86.56 238 ASN A O 1
ATOM 1700 N N . GLY A 1 239 ? -6.350 6.401 10.761 1.00 89.44 239 GLY A N 1
ATOM 1701 C CA . GLY A 1 239 ? -5.243 6.852 9.922 1.00 89.44 239 GLY A CA 1
ATOM 1702 C C . GLY A 1 239 ? -3.896 6.204 10.226 1.00 89.44 239 GLY A C 1
ATOM 1703 O O . GLY A 1 239 ? -2.918 6.596 9.600 1.00 89.44 239 GLY A O 1
ATOM 1704 N N . ASP A 1 240 ? -3.808 5.239 11.142 1.00 91.06 240 ASP A N 1
ATOM 1705 C CA . ASP A 1 240 ? -2.545 4.539 11.383 1.00 91.06 240 ASP A CA 1
ATOM 1706 C C . ASP A 1 240 ? -2.132 3.711 10.161 1.00 91.06 240 ASP A C 1
ATOM 1708 O O . ASP A 1 240 ? -2.926 2.945 9.610 1.00 91.06 240 ASP A O 1
ATOM 1712 N N . VAL A 1 241 ? -0.865 3.833 9.778 1.00 93.38 241 VAL A N 1
ATOM 1713 C CA . VAL A 1 241 ? -0.186 2.959 8.823 1.00 93.38 241 VAL A CA 1
ATOM 1714 C C . VAL A 1 241 ? 0.613 1.938 9.619 1.00 93.38 241 VAL A C 1
ATOM 1716 O O . VAL A 1 241 ? 1.526 2.299 10.361 1.00 93.38 241 VAL A O 1
ATOM 1719 N N . PHE A 1 242 ? 0.255 0.668 9.474 1.00 89.56 242 PHE A N 1
ATOM 1720 C CA . PHE A 1 242 ? 0.786 -0.443 10.254 1.00 89.56 242 PHE A CA 1
ATOM 1721 C C . PHE A 1 242 ? 1.558 -1.424 9.368 1.00 89.56 242 PHE A C 1
ATOM 1723 O O . PHE A 1 242 ? 1.042 -1.860 8.342 1.00 89.56 242 PHE A O 1
ATOM 1730 N N . LEU A 1 243 ? 2.770 -1.799 9.772 1.00 91.50 243 LEU A N 1
ATOM 1731 C CA . LEU A 1 243 ? 3.632 -2.751 9.071 1.00 91.50 243 LEU A CA 1
ATOM 1732 C C . LEU A 1 243 ? 3.764 -4.057 9.865 1.00 91.50 243 LEU A C 1
ATOM 1734 O O . LEU A 1 243 ? 4.049 -4.039 11.067 1.00 91.50 243 LEU A O 1
ATOM 1738 N N . THR A 1 244 ? 3.568 -5.192 9.189 1.00 87.75 244 THR A N 1
ATOM 1739 C CA . THR A 1 244 ? 3.649 -6.531 9.793 1.00 87.75 244 THR A CA 1
ATOM 1740 C C . THR A 1 244 ? 4.267 -7.581 8.866 1.00 87.75 244 THR A C 1
ATOM 1742 O O . THR A 1 244 ? 4.219 -7.449 7.649 1.00 87.75 244 THR A O 1
ATOM 1745 N N . SER A 1 245 ? 4.813 -8.660 9.427 1.00 79.38 245 SER A N 1
ATOM 1746 C CA . SER A 1 245 ? 5.470 -9.774 8.729 1.00 79.38 245 SER A CA 1
ATOM 1747 C C . SER A 1 245 ? 4.533 -10.847 8.156 1.00 79.38 245 SER A C 1
ATOM 1749 O O . SER A 1 245 ? 5.003 -11.936 7.847 1.00 79.38 245 SER A O 1
ATOM 1751 N N . GLY A 1 246 ? 3.230 -10.581 8.017 1.00 67.69 246 GLY A N 1
ATOM 1752 C CA . GLY A 1 246 ? 2.213 -11.616 7.761 1.00 67.69 246 GLY A CA 1
ATOM 1753 C C . GLY A 1 246 ? 1.663 -12.200 9.061 1.00 67.69 246 GLY A C 1
ATOM 1754 O O . GLY A 1 246 ? 2.226 -11.903 10.111 1.00 67.69 246 GLY A O 1
ATOM 1755 N N . GLU A 1 247 ? 0.531 -12.920 8.965 1.00 44.31 247 GLU A N 1
ATOM 1756 C CA . GLU A 1 247 ? -0.383 -13.309 10.056 1.00 44.31 247 GLU A CA 1
ATOM 1757 C C . GLU A 1 247 ? 0.043 -12.756 11.417 1.00 44.31 247 GLU A C 1
ATOM 1759 O O . GLU A 1 247 ? 0.794 -13.378 12.171 1.00 44.31 247 GLU A O 1
ATOM 1764 N N . VAL A 1 248 ? -0.427 -11.542 11.726 1.00 40.84 248 VAL A N 1
ATOM 1765 C CA . VAL A 1 248 ? -0.398 -11.105 13.114 1.00 40.84 248 VAL A CA 1
ATOM 1766 C C . VAL A 1 248 ? -1.280 -12.114 13.832 1.00 40.84 248 VAL A C 1
ATOM 1768 O O . VAL A 1 248 ? -2.502 -12.071 13.697 1.00 40.84 248 VAL A O 1
ATOM 1771 N N . THR A 1 249 ? -0.682 -13.009 14.614 1.00 41.28 249 THR A N 1
ATOM 1772 C CA . THR A 1 249 ? -1.373 -13.503 15.794 1.00 41.28 249 THR A CA 1
ATOM 1773 C C . THR A 1 249 ? -1.549 -12.258 16.654 1.00 41.28 249 THR A C 1
ATOM 1775 O O . THR A 1 249 ? -0.659 -11.865 17.412 1.00 41.28 249 THR A O 1
ATOM 1778 N N . ILE A 1 250 ? -2.628 -11.505 16.399 1.00 43.91 250 ILE A N 1
ATOM 1779 C CA . ILE A 1 250 ? -2.997 -10.412 17.282 1.00 43.91 250 ILE A CA 1
ATOM 1780 C C . ILE A 1 250 ? -3.341 -11.162 18.532 1.00 43.91 250 ILE A C 1
ATOM 1782 O O . ILE A 1 250 ? -4.341 -11.876 18.541 1.00 43.91 250 ILE A O 1
ATOM 1786 N N . ASN A 1 251 ? -2.467 -11.064 19.525 1.00 47.03 251 ASN A N 1
ATOM 1787 C CA . ASN A 1 251 ? -2.786 -11.651 20.788 1.00 47.03 251 ASN A CA 1
ATOM 1788 C C . ASN A 1 251 ? -3.478 -10.598 21.642 1.00 47.03 251 ASN A C 1
ATOM 1790 O O . ASN A 1 251 ? -2.773 -9.772 22.239 1.00 47.03 251 ASN A O 1
ATOM 1794 N N . PRO A 1 252 ? -4.823 -10.540 21.681 1.00 54.00 252 PRO A N 1
ATOM 1795 C CA . PRO A 1 252 ? -5.504 -9.660 22.606 1.00 54.00 252 PRO A CA 1
ATOM 1796 C C . PRO A 1 252 ? -4.971 -9.921 24.011 1.00 54.00 252 PRO A C 1
ATOM 1798 O O . PRO A 1 252 ? -4.979 -11.047 24.513 1.00 54.00 252 PRO A O 1
ATOM 1801 N N . SER A 1 253 ? -4.468 -8.855 24.631 1.00 52.53 253 SER A N 1
ATOM 1802 C CA . SER A 1 253 ? -4.143 -8.883 26.048 1.00 52.53 253 SER A CA 1
ATOM 1803 C C . SER A 1 253 ? -5.408 -8.547 26.824 1.00 52.53 253 SER A C 1
ATOM 1805 O O . SER A 1 253 ? -5.958 -7.448 26.717 1.00 52.53 253 SER A O 1
ATOM 1807 N N . VAL A 1 254 ? -5.900 -9.509 27.596 1.00 66.88 254 VAL A N 1
ATOM 1808 C CA . VAL A 1 254 ? -7.053 -9.314 28.470 1.00 66.88 254 VAL A CA 1
ATOM 1809 C C . VAL A 1 254 ? -6.550 -9.131 29.889 1.00 66.88 254 VAL A C 1
ATOM 1811 O O . VAL A 1 254 ? -5.951 -10.024 30.485 1.00 66.88 254 VAL A O 1
ATOM 1814 N N . THR A 1 255 ? -6.808 -7.952 30.451 1.00 71.50 255 THR A N 1
ATOM 1815 C CA . THR A 1 255 ? -6.539 -7.678 31.864 1.00 71.50 255 THR A CA 1
ATOM 1816 C C . THR A 1 255 ? -7.820 -7.848 32.664 1.00 71.50 255 THR A C 1
ATOM 1818 O O . THR A 1 255 ? -8.757 -7.062 32.532 1.00 71.50 255 THR A O 1
ATOM 1821 N N . THR A 1 256 ? -7.849 -8.835 33.554 1.00 71.75 256 THR A N 1
ATOM 1822 C CA . THR A 1 256 ? -8.918 -8.967 34.544 1.00 71.75 256 THR A CA 1
ATOM 1823 C C . THR A 1 256 ? -8.624 -8.064 35.735 1.00 71.75 256 THR A C 1
ATOM 1825 O O . THR A 1 256 ? -7.568 -8.163 36.362 1.00 71.75 256 THR A O 1
ATOM 1828 N N . LYS A 1 257 ? -9.568 -7.190 36.087 1.00 75.31 257 LYS A N 1
ATOM 1829 C CA . LYS A 1 257 ? -9.473 -6.341 37.279 1.00 75.31 257 LYS A CA 1
ATOM 1830 C C . LYS A 1 257 ? -10.733 -6.484 38.121 1.00 75.31 257 LYS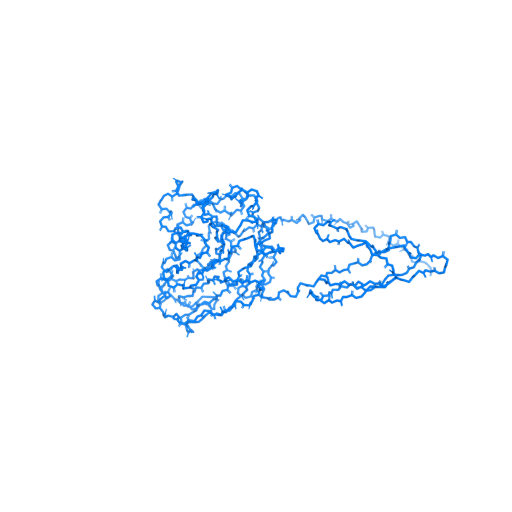 A C 1
ATOM 1832 O O . LYS A 1 257 ? -11.841 -6.331 37.614 1.00 75.31 257 LYS A O 1
ATOM 1837 N N . LYS A 1 258 ? -10.561 -6.696 39.428 1.00 78.25 258 LYS A N 1
ATOM 1838 C CA . LYS A 1 258 ? -11.663 -6.586 40.388 1.00 78.25 258 LYS A CA 1
ATOM 1839 C C . LYS A 1 258 ? -11.986 -5.114 40.660 1.00 78.25 258 LYS A C 1
ATOM 1841 O O . LYS A 1 258 ? -11.088 -4.304 40.888 1.00 78.25 258 LYS A O 1
ATOM 1846 N N . ASN A 1 259 ? -13.273 -4.769 40.648 1.00 70.00 259 ASN A N 1
ATOM 1847 C CA . ASN A 1 259 ? -13.738 -3.415 40.982 1.00 70.00 259 ASN A CA 1
ATOM 1848 C C . ASN A 1 259 ? -13.843 -3.173 42.498 1.00 70.00 259 ASN A C 1
ATOM 1850 O O . ASN A 1 259 ? -13.902 -2.021 42.920 1.00 70.00 259 ASN A O 1
ATOM 1854 N N . LYS A 1 260 ? -13.873 -4.236 43.313 1.00 75.62 260 LYS A N 1
ATOM 1855 C CA . LYS A 1 260 ? -13.916 -4.179 44.779 1.00 75.62 260 LYS A CA 1
ATOM 1856 C C . LYS A 1 260 ? -13.267 -5.432 45.373 1.00 75.62 260 LYS A C 1
ATOM 1858 O O . LYS A 1 260 ? -13.236 -6.469 44.712 1.00 75.62 260 LYS A O 1
ATOM 1863 N N . ASP A 1 261 ? -12.753 -5.331 46.595 1.00 74.69 261 ASP A N 1
ATOM 1864 C CA . ASP A 1 261 ? -12.327 -6.494 47.377 1.00 74.69 261 ASP A CA 1
ATOM 1865 C C . ASP A 1 261 ? -13.530 -7.379 47.749 1.00 74.69 261 ASP A C 1
ATOM 1867 O O . ASP A 1 261 ? -14.620 -6.858 47.993 1.00 74.69 261 ASP A O 1
ATOM 1871 N N . GLY A 1 262 ? -13.336 -8.703 47.765 1.00 81.12 262 GLY A N 1
ATOM 1872 C CA . GLY A 1 262 ? -14.390 -9.690 48.054 1.00 81.12 262 GLY A CA 1
ATOM 1873 C C . GLY A 1 262 ? -14.397 -10.922 47.139 1.00 81.12 262 GLY A C 1
ATOM 1874 O O . GLY A 1 262 ? -15.459 -11.497 46.902 1.00 81.12 262 GLY A O 1
ATOM 1875 N N . GLY A 1 263 ? -13.244 -11.292 46.579 1.00 85.75 263 GLY A N 1
ATOM 1876 C CA . GLY A 1 263 ? -13.085 -12.445 45.696 1.00 85.75 263 GLY A CA 1
ATOM 1877 C C . GLY A 1 263 ? -11.831 -12.370 44.824 1.00 85.75 263 GLY A C 1
ATOM 1878 O O . GLY A 1 263 ? -11.043 -11.415 44.892 1.00 85.75 263 GLY A O 1
ATOM 1879 N N . THR A 1 264 ? -11.675 -13.372 43.962 1.00 89.50 264 THR A N 1
ATOM 1880 C CA . THR A 1 264 ? -10.601 -13.477 42.962 1.00 89.50 264 THR A CA 1
ATOM 1881 C C . THR A 1 264 ? -11.168 -13.551 41.547 1.00 89.50 264 THR A C 1
ATOM 1883 O O . THR A 1 264 ? -12.310 -13.964 41.346 1.00 89.50 264 THR A O 1
ATOM 1886 N N . VAL A 1 265 ? -10.370 -13.109 40.573 1.00 89.06 265 VAL A N 1
ATOM 1887 C CA . VAL A 1 265 ? -10.659 -13.234 39.139 1.00 89.06 265 VAL A CA 1
ATOM 1888 C C . VAL A 1 265 ? -9.448 -13.846 38.439 1.00 89.06 265 VAL A C 1
ATOM 1890 O O . VAL A 1 265 ? -8.315 -13.471 38.749 1.00 89.06 265 VAL A O 1
ATOM 1893 N N . SER A 1 266 ? -9.684 -14.776 37.519 1.00 86.00 266 SER A N 1
ATOM 1894 C CA . SER A 1 266 ? -8.662 -15.469 36.724 1.00 86.00 266 SER A CA 1
ATOM 1895 C C . SER A 1 266 ? -9.059 -15.537 35.247 1.00 86.00 266 SER A C 1
ATOM 1897 O O . SER A 1 266 ? -10.187 -15.203 34.889 1.00 86.00 266 SER A O 1
ATOM 1899 N N . GLY A 1 267 ? -8.118 -15.939 34.389 1.00 82.06 267 GLY A N 1
ATOM 1900 C CA . GLY A 1 267 ? -8.323 -16.016 32.936 1.00 82.06 267 GLY A CA 1
ATOM 1901 C C . GLY A 1 267 ? -7.800 -14.805 32.160 1.00 82.06 267 GLY A C 1
ATOM 1902 O O . GLY A 1 267 ? -7.945 -14.754 30.953 1.00 82.06 267 GLY A O 1
ATOM 1903 N N . GLY A 1 268 ? -7.167 -13.823 32.812 1.00 81.12 268 GLY A N 1
ATOM 1904 C CA . GLY A 1 268 ? -6.417 -12.779 32.103 1.00 81.12 268 GLY A CA 1
ATOM 1905 C C . GLY A 1 268 ? -5.139 -13.331 31.462 1.00 81.12 268 GLY A C 1
ATOM 1906 O O . GLY A 1 268 ? -4.549 -14.287 31.966 1.00 81.12 268 GLY A O 1
ATOM 1907 N N . GLY A 1 269 ? -4.685 -12.714 30.374 1.00 77.44 269 GLY A N 1
ATOM 1908 C CA . GLY A 1 269 ? -3.544 -13.215 29.616 1.00 77.44 269 GLY A CA 1
ATOM 1909 C C . GLY A 1 269 ? -3.475 -12.676 28.196 1.00 77.44 269 GLY A C 1
ATOM 1910 O O . GLY A 1 269 ? -4.114 -11.681 27.860 1.00 77.44 269 GLY A O 1
ATOM 1911 N N . THR A 1 270 ? -2.667 -13.350 27.391 1.00 68.69 270 THR A N 1
ATOM 1912 C CA . THR A 1 270 ? -2.402 -13.057 25.985 1.00 68.69 270 THR A CA 1
ATOM 1913 C C . THR A 1 270 ? -2.933 -14.249 25.192 1.00 68.69 270 THR A C 1
ATOM 1915 O O . THR A 1 270 ? -2.411 -15.349 25.360 1.00 68.69 270 THR A O 1
ATOM 1918 N N . PHE A 1 271 ? -3.978 -14.047 24.392 1.00 67.75 271 PHE A N 1
ATOM 1919 C CA . PHE A 1 271 ? -4.743 -15.123 23.729 1.00 67.75 2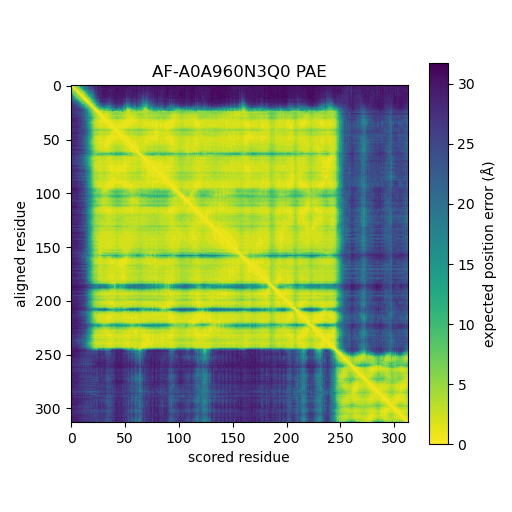71 PHE A CA 1
ATOM 1920 C C . PHE A 1 271 ? -4.607 -15.053 22.225 1.00 67.75 271 PHE A C 1
ATOM 1922 O O . PHE A 1 271 ? -4.274 -13.989 21.748 1.00 67.75 271 PHE A O 1
ATOM 1929 N N . VAL A 1 272 ? -4.895 -16.110 21.471 1.00 64.75 272 VAL A N 1
ATOM 1930 C CA . VAL A 1 272 ? -4.946 -16.017 20.004 1.00 64.75 272 VAL A CA 1
ATOM 1931 C C . VAL A 1 272 ? -6.297 -15.431 19.578 1.00 64.75 272 VAL A C 1
ATOM 1933 O O . VAL A 1 272 ? -7.339 -15.856 20.074 1.00 64.75 272 VAL A O 1
ATOM 1936 N N . ALA A 1 273 ? -6.306 -14.451 18.668 1.00 60.19 273 ALA A N 1
ATOM 1937 C CA . ALA A 1 273 ? -7.557 -13.925 18.111 1.00 60.19 273 ALA A CA 1
ATOM 1938 C C . ALA A 1 273 ? -8.390 -15.044 17.451 1.00 60.19 273 ALA A C 1
ATOM 1940 O O . ALA A 1 273 ? -7.870 -15.849 16.679 1.00 60.19 273 ALA A O 1
ATOM 1941 N N . GLY A 1 274 ? -9.686 -15.076 17.746 1.00 62.84 274 GLY A N 1
ATOM 1942 C CA . GLY A 1 274 ? -10.641 -16.093 17.313 1.00 62.84 274 GLY A CA 1
ATOM 1943 C C . GLY A 1 274 ? -10.771 -17.297 18.250 1.00 62.84 274 GLY A C 1
ATOM 1944 O O . GLY A 1 274 ? -11.667 -18.113 18.039 1.00 62.84 274 GLY A O 1
ATOM 1945 N N . GLU A 1 275 ? -9.924 -17.424 19.276 1.00 65.25 275 GLU A N 1
ATOM 1946 C CA . GLU A 1 275 ? -10.053 -18.471 20.295 1.00 65.25 275 GLU A CA 1
ATOM 1947 C C . GLU A 1 275 ? -11.136 -18.100 21.325 1.00 65.25 275 GLU A C 1
ATOM 1949 O O . GLU A 1 275 ? -11.231 -16.950 21.767 1.00 65.25 275 GLU A O 1
ATOM 1954 N N . GLU A 1 276 ? -11.955 -19.077 21.724 1.00 75.25 276 GLU A N 1
ATOM 1955 C CA . GLU A 1 276 ? -12.850 -18.923 22.873 1.00 75.25 276 GLU A CA 1
ATOM 1956 C C . GLU A 1 276 ? -12.034 -19.027 24.162 1.00 75.25 276 GLU A C 1
ATOM 1958 O O . GLU A 1 276 ? -11.387 -20.038 24.432 1.00 75.25 276 GLU A O 1
ATOM 1963 N N . THR A 1 277 ? -12.062 -17.964 24.963 1.00 78.69 277 THR A N 1
ATOM 1964 C CA . THR A 1 277 ? -11.365 -17.901 26.249 1.00 78.69 277 THR A CA 1
ATOM 1965 C C . THR A 1 277 ? -12.359 -17.829 27.399 1.00 78.69 277 THR A C 1
ATOM 1967 O O . THR A 1 277 ? -13.258 -16.985 27.381 1.00 78.69 277 THR A O 1
ATOM 1970 N N . GLY A 1 278 ? -12.132 -18.653 28.425 1.00 85.38 278 GLY A N 1
ATOM 1971 C CA . GLY A 1 278 ? -12.909 -18.665 29.663 1.00 85.38 278 GLY A CA 1
ATOM 1972 C C . GLY A 1 278 ? -12.314 -17.788 30.773 1.00 85.38 278 GLY A C 1
ATOM 1973 O O . GLY A 1 278 ? -11.104 -17.782 31.019 1.00 85.38 278 GLY A O 1
ATOM 1974 N N . PHE A 1 279 ? -13.185 -17.077 31.487 1.00 89.00 279 PHE A N 1
ATOM 1975 C CA . PHE A 1 279 ? -12.867 -16.250 32.651 1.00 89.00 279 PHE A CA 1
ATOM 1976 C C . PHE A 1 279 ? -13.692 -16.687 33.858 1.00 89.00 279 PHE A C 1
ATOM 1978 O O . PHE A 1 279 ? -14.896 -16.916 33.744 1.00 89.00 279 PHE A O 1
ATOM 1985 N N . ASP A 1 280 ? -13.065 -16.707 35.035 1.00 89.25 280 ASP A N 1
ATOM 1986 C CA . ASP A 1 280 ? -13.709 -17.131 36.278 1.00 89.25 280 ASP A CA 1
ATOM 1987 C C . ASP A 1 280 ? -13.605 -16.069 37.367 1.00 89.25 280 ASP A C 1
ATOM 1989 O O . ASP A 1 280 ? -12.562 -15.442 37.574 1.00 89.25 280 ASP A O 1
ATOM 1993 N N . ALA A 1 281 ? -14.703 -15.898 38.100 1.00 90.88 281 ALA A N 1
ATOM 1994 C CA . ALA A 1 281 ? -14.780 -15.104 39.312 1.00 90.88 281 ALA A CA 1
ATOM 1995 C C . ALA A 1 281 ? -15.208 -15.990 40.481 1.00 90.88 281 ALA A C 1
ATOM 1997 O O . ALA A 1 281 ? -16.283 -16.588 40.457 1.00 90.88 281 ALA A O 1
ATOM 1998 N N . THR A 1 282 ? -14.404 -16.007 41.543 1.00 92.25 282 THR A N 1
ATOM 1999 C CA . THR A 1 282 ? -14.727 -16.715 42.788 1.00 92.25 282 THR A CA 1
ATOM 2000 C C . THR A 1 282 ? -14.969 -15.695 43.901 1.00 92.25 282 THR A C 1
ATOM 2002 O O . THR A 1 282 ? -14.001 -15.097 44.379 1.00 92.25 282 THR A O 1
ATOM 2005 N N . PRO A 1 283 ? -16.232 -15.443 44.303 1.00 90.31 283 PRO A N 1
ATOM 2006 C CA . PRO A 1 283 ? -16.542 -14.577 45.439 1.00 90.31 283 PRO A CA 1
ATOM 2007 C C . PRO A 1 283 ? -16.040 -15.175 46.756 1.00 90.31 283 PRO A C 1
ATOM 2009 O O . PRO A 1 283 ? -16.179 -16.375 46.988 1.00 90.31 283 PRO A O 1
ATOM 2012 N N . ASP A 1 284 ? -15.522 -14.331 47.645 1.00 90.38 284 ASP A N 1
ATOM 2013 C CA . ASP A 1 284 ? -15.219 -14.742 49.018 1.00 90.38 284 ASP A CA 1
ATOM 2014 C C . ASP A 1 284 ? -16.524 -15.025 49.791 1.00 90.38 284 ASP A C 1
ATOM 2016 O O . ASP A 1 284 ? -17.571 -14.452 49.464 1.00 90.38 284 ASP A O 1
ATOM 2020 N N . PRO A 1 285 ? -16.492 -15.844 50.859 1.00 89.44 285 PRO A N 1
ATOM 2021 C CA . PRO A 1 285 ? -17.663 -16.087 51.696 1.00 89.44 285 PRO A CA 1
ATOM 2022 C C . PRO A 1 285 ? -18.350 -14.788 52.146 1.00 89.44 285 PRO A C 1
ATOM 2024 O O . PRO A 1 285 ? -17.707 -13.868 52.649 1.00 89.44 285 PRO A O 1
ATOM 2027 N N . GLY A 1 286 ? -19.671 -14.717 51.966 1.00 89.19 286 GLY A N 1
ATOM 2028 C CA . GLY A 1 286 ? -20.475 -13.534 52.298 1.00 89.19 286 GLY A CA 1
ATOM 2029 C C . GLY A 1 286 ? -20.526 -12.455 51.208 1.00 89.19 286 GLY A C 1
ATOM 2030 O O . GLY A 1 286 ? -21.286 -11.501 51.354 1.00 89.19 286 GLY A O 1
ATOM 2031 N N . ASN A 1 287 ? -19.785 -12.612 50.108 1.00 86.88 287 ASN A N 1
ATOM 2032 C CA . ASN A 1 287 ? -19.913 -11.776 48.917 1.00 86.88 287 ASN A CA 1
ATOM 2033 C C . ASN A 1 287 ? -20.718 -12.486 47.825 1.00 86.88 287 ASN A C 1
ATOM 2035 O O . ASN A 1 287 ? -20.828 -13.711 47.783 1.00 86.88 287 ASN A O 1
ATOM 2039 N N . THR A 1 288 ? -21.283 -11.705 46.908 1.00 88.56 288 THR A N 1
ATOM 2040 C CA . THR A 1 288 ? -22.007 -12.223 45.744 1.00 88.56 288 THR A CA 1
ATOM 2041 C C . THR A 1 288 ? -21.436 -11.596 44.485 1.00 88.56 288 THR A C 1
ATOM 2043 O O . THR A 1 288 ? -21.207 -10.386 44.428 1.00 88.56 288 THR A O 1
ATOM 2046 N N . PHE A 1 289 ? -21.203 -12.422 43.469 1.00 90.06 289 PHE A N 1
ATOM 2047 C CA . PHE A 1 289 ? -20.834 -11.934 42.150 1.00 90.06 289 PHE A CA 1
ATOM 2048 C C . PHE A 1 289 ? -21.985 -11.121 41.543 1.00 90.06 289 PHE A C 1
ATOM 2050 O O . PHE A 1 289 ? -23.136 -11.545 41.594 1.00 90.06 289 PHE A O 1
ATOM 2057 N N . VAL A 1 290 ? -21.678 -9.964 40.952 1.00 91.38 290 VAL A N 1
ATOM 2058 C CA . VAL A 1 290 ? -22.697 -9.089 40.348 1.00 91.38 290 VAL A CA 1
ATOM 2059 C C . VAL A 1 290 ? -22.743 -9.258 38.832 1.00 91.38 290 VAL A C 1
ATOM 2061 O O . VAL A 1 290 ? -23.800 -9.569 38.290 1.00 91.38 290 VAL A O 1
ATOM 2064 N N . ARG A 1 291 ? -21.622 -9.001 38.145 1.00 91.06 291 ARG A N 1
ATOM 2065 C CA . ARG A 1 291 ? -21.491 -9.071 36.680 1.00 91.06 291 ARG A CA 1
ATOM 2066 C C . ARG A 1 291 ? -20.043 -8.896 36.228 1.00 91.06 291 ARG A C 1
ATOM 2068 O O . ARG A 1 291 ? -19.251 -8.255 36.924 1.00 91.06 291 ARG A O 1
ATOM 2075 N N . TRP A 1 292 ? -19.761 -9.331 35.009 1.00 90.25 292 TRP A N 1
ATOM 2076 C CA . TRP A 1 292 ? -18.597 -8.916 34.238 1.00 90.25 292 TRP A CA 1
ATOM 2077 C C . TRP A 1 292 ? -18.885 -7.616 33.485 1.00 90.25 292 TRP A C 1
ATOM 2079 O O . TRP A 1 292 ? -20.024 -7.339 33.101 1.00 90.25 292 TRP A O 1
ATOM 2089 N N . VAL A 1 293 ? -17.840 -6.815 33.276 1.00 90.06 293 VAL A N 1
ATOM 2090 C CA . VAL A 1 293 ? -17.872 -5.640 32.398 1.00 90.06 293 VAL A CA 1
ATOM 2091 C C . VAL A 1 293 ? -16.711 -5.764 31.428 1.00 90.06 293 VAL A C 1
ATOM 2093 O O . VAL A 1 293 ? -15.558 -5.592 31.822 1.00 90.06 293 VAL A O 1
ATOM 2096 N N . VAL A 1 294 ? -17.022 -6.051 30.172 1.00 86.69 294 VAL A N 1
ATOM 2097 C CA . VAL A 1 294 ? -16.027 -6.169 29.107 1.00 86.69 294 VAL A CA 1
ATOM 2098 C C . VAL A 1 294 ? -15.892 -4.808 28.454 1.00 86.69 294 VAL A C 1
ATOM 2100 O O . VAL A 1 294 ? -16.889 -4.240 28.012 1.00 86.69 294 VAL A O 1
ATOM 2103 N N . LYS A 1 295 ? -14.674 -4.263 28.426 1.00 84.62 295 LYS A N 1
ATOM 2104 C CA . LYS A 1 295 ? -14.372 -3.004 27.742 1.00 84.62 295 LYS A CA 1
ATOM 2105 C C . LYS A 1 295 ? -13.543 -3.305 26.502 1.00 84.62 295 LYS A C 1
ATOM 2107 O O . LYS A 1 295 ? -12.412 -3.766 26.631 1.00 84.62 295 LYS A O 1
ATOM 2112 N N . ARG A 1 296 ? -14.084 -3.005 25.325 1.00 78.94 296 ARG A N 1
ATOM 2113 C CA . ARG A 1 296 ? -13.363 -3.148 24.057 1.00 78.94 296 ARG A CA 1
ATOM 2114 C C . ARG A 1 296 ? -12.470 -1.928 23.797 1.00 78.94 296 ARG A C 1
ATOM 2116 O O . ARG A 1 296 ? -12.657 -0.862 24.390 1.00 78.94 296 ARG A O 1
ATOM 2123 N N . ALA A 1 297 ? -11.482 -2.081 22.914 1.00 70.00 297 ALA A N 1
ATOM 2124 C CA . ALA A 1 297 ? -10.512 -1.026 22.595 1.00 70.00 297 ALA A CA 1
ATOM 2125 C C . ALA A 1 297 ? -11.167 0.242 22.015 1.00 70.00 297 ALA A C 1
ATOM 2127 O O . ALA A 1 297 ? -10.718 1.352 22.289 1.00 70.00 297 ALA A O 1
ATOM 2128 N N . ASN A 1 298 ? -12.276 0.082 21.289 1.00 72.56 298 ASN A N 1
ATOM 2129 C CA . ASN A 1 298 ? -13.094 1.174 20.753 1.00 72.56 298 ASN A CA 1
ATOM 2130 C C . ASN A 1 298 ? -13.918 1.925 21.824 1.00 72.56 298 ASN A C 1
ATOM 2132 O O . ASN A 1 298 ? -14.582 2.908 21.508 1.00 72.56 298 ASN A O 1
ATOM 2136 N N . GLY A 1 299 ? -13.866 1.492 23.088 1.00 76.06 299 GLY A N 1
ATOM 2137 C CA . GLY A 1 299 ? -14.587 2.103 24.203 1.00 76.06 299 GLY A CA 1
ATOM 2138 C C . GLY A 1 299 ? -15.925 1.445 24.541 1.00 76.06 299 GLY A C 1
ATOM 2139 O O . GLY A 1 299 ? -16.498 1.797 25.579 1.00 76.06 299 GLY A O 1
ATOM 2140 N N . ASP A 1 300 ? -16.381 0.475 23.744 1.00 77.31 300 ASP A N 1
ATOM 2141 C CA . ASP A 1 300 ? -17.646 -0.222 23.970 1.00 77.31 300 ASP A CA 1
ATOM 2142 C C . ASP A 1 300 ? -17.624 -1.024 25.268 1.00 77.31 300 ASP A C 1
ATOM 2144 O O . ASP A 1 300 ? -16.583 -1.528 25.708 1.00 77.31 300 ASP A O 1
ATOM 2148 N N . LYS A 1 301 ? -18.801 -1.124 25.893 1.00 87.94 301 LYS A N 1
ATOM 2149 C CA . LYS A 1 301 ? -19.003 -1.857 27.140 1.00 87.94 301 LYS A CA 1
ATOM 2150 C C . LYS A 1 301 ? -20.109 -2.883 26.984 1.00 87.94 301 LYS A C 1
ATOM 2152 O O . LYS A 1 301 ? -21.238 -2.528 26.659 1.00 87.94 301 LYS A O 1
ATOM 2157 N N . GLU A 1 302 ? -19.791 -4.121 27.325 1.00 86.12 302 GLU A N 1
ATOM 2158 C CA . GLU A 1 302 ? -20.739 -5.231 27.376 1.00 86.12 302 GLU A CA 1
ATOM 2159 C C . GLU A 1 302 ? -20.819 -5.793 28.798 1.00 86.12 302 GLU A C 1
ATOM 2161 O O . GLU A 1 302 ? -19.853 -5.738 29.568 1.00 86.12 302 GLU A O 1
ATOM 2166 N N . TYR A 1 303 ? -21.994 -6.308 29.159 1.00 90.50 303 TYR A N 1
ATOM 2167 C CA . TYR A 1 303 ? -22.305 -6.773 30.507 1.00 90.50 303 TYR A CA 1
ATOM 2168 C C . TYR A 1 303 ? -22.741 -8.233 30.469 1.00 90.50 303 TYR A C 1
ATOM 2170 O O . TYR A 1 303 ? -23.680 -8.572 29.755 1.00 90.50 303 TYR A O 1
ATOM 2178 N N . TYR A 1 304 ? -22.100 -9.066 31.289 1.00 89.19 304 TYR A N 1
ATOM 2179 C CA . TYR A 1 304 ? -22.388 -10.499 31.375 1.00 89.19 304 TYR A CA 1
ATOM 2180 C C . TYR A 1 304 ? -22.654 -10.912 32.823 1.00 89.19 304 TYR A C 1
ATOM 2182 O O . TYR A 1 304 ? -22.079 -10.343 33.754 1.00 89.19 304 TYR A O 1
ATOM 2190 N N . TYR A 1 305 ? -23.526 -11.897 33.019 1.00 90.38 305 TYR A N 1
ATOM 2191 C CA . TYR A 1 305 ? -23.938 -12.396 34.332 1.00 90.38 305 TYR A CA 1
ATOM 2192 C C . TYR A 1 305 ? -23.508 -13.854 34.501 1.00 90.38 305 TYR A C 1
ATOM 2194 O O . TYR A 1 305 ? -23.480 -14.598 33.529 1.00 90.38 305 TYR A O 1
ATOM 2202 N N . GLY A 1 306 ? -23.217 -14.256 35.739 1.00 90.56 306 GLY A N 1
ATOM 2203 C CA . GLY A 1 306 ? -22.646 -15.570 36.047 1.00 90.56 306 GLY A CA 1
ATOM 2204 C C . GLY A 1 306 ? -21.154 -15.496 36.368 1.00 90.56 306 GLY A C 1
ATOM 2205 O O . GLY A 1 306 ? -20.443 -14.607 35.906 1.00 90.56 306 GLY A O 1
ATOM 2206 N N . THR A 1 307 ? -20.690 -16.410 37.218 1.00 89.56 307 THR A N 1
ATOM 2207 C CA . THR A 1 307 ? -19.299 -16.451 37.699 1.00 89.56 307 THR A CA 1
ATOM 2208 C C . THR A 1 307 ? -18.306 -16.924 36.644 1.00 89.56 307 THR A C 1
ATOM 2210 O O . THR A 1 307 ? -17.121 -16.655 36.798 1.00 89.56 307 THR A O 1
ATOM 2213 N N . HIS A 1 308 ? -18.789 -17.578 35.587 1.00 91.62 308 HIS A N 1
ATOM 2214 C CA . HIS A 1 308 ? -18.014 -18.021 34.432 1.00 91.62 308 HIS A CA 1
ATOM 2215 C C . HIS A 1 308 ? -18.436 -17.236 33.185 1.00 91.62 308 HIS A C 1
ATOM 2217 O O . HIS A 1 308 ? -19.614 -16.888 33.052 1.00 91.62 308 HIS A O 1
ATOM 2223 N N . LEU A 1 309 ? -17.488 -16.938 32.302 1.00 88.19 309 LEU A N 1
ATOM 2224 C CA . LEU A 1 309 ? -17.707 -16.179 31.075 1.00 88.19 309 LEU A CA 1
ATOM 2225 C C . LEU A 1 309 ? -16.785 -16.685 29.968 1.00 88.19 309 LEU A C 1
ATOM 2227 O O . LEU A 1 309 ? -15.573 -16.584 30.117 1.00 88.19 309 LEU A O 1
ATOM 2231 N N . ASP A 1 310 ? -17.365 -17.111 28.849 1.00 87.06 310 ASP A N 1
ATOM 2232 C CA . ASP A 1 310 ? -16.640 -17.439 27.621 1.00 87.06 310 ASP A CA 1
ATOM 2233 C C . ASP A 1 310 ? -16.793 -16.312 26.598 1.00 87.06 310 ASP A C 1
ATOM 2235 O O . ASP A 1 310 ? -17.903 -15.826 26.353 1.00 87.06 310 ASP A O 1
ATOM 2239 N N . ILE A 1 311 ? -15.679 -15.870 26.012 1.00 79.94 311 ILE A N 1
ATOM 2240 C CA . ILE A 1 311 ? -15.659 -14.831 24.976 1.00 79.94 311 ILE A CA 1
ATOM 2241 C C . ILE A 1 311 ? -14.737 -15.252 23.837 1.00 79.94 311 ILE A C 1
ATOM 2243 O O . ILE A 1 311 ? -13.590 -15.628 24.070 1.00 79.94 311 ILE A O 1
ATOM 2247 N N . ALA A 1 312 ? -15.229 -15.107 22.606 1.00 75.44 312 ALA A N 1
ATOM 2248 C CA . ALA A 1 312 ? -14.406 -15.127 21.403 1.00 75.44 312 ALA A CA 1
ATOM 2249 C C . ALA A 1 312 ? -13.679 -13.781 21.251 1.00 75.44 312 ALA A C 1
ATOM 2251 O O . ALA A 1 312 ? -14.326 -12.723 21.223 1.00 75.44 312 ALA A O 1
ATOM 2252 N N . LEU A 1 313 ? -12.347 -13.830 21.203 1.00 69.44 313 LEU A N 1
ATOM 2253 C CA . LEU A 1 313 ? -11.478 -12.649 21.199 1.00 69.44 313 LEU A CA 1
ATOM 2254 C C . LEU A 1 313 ? -11.104 -12.151 19.802 1.00 69.44 313 LEU A C 1
ATOM 2256 O O . LEU A 1 313 ? -10.969 -12.983 18.883 1.00 69.44 313 LEU A O 1
#

pLDDT: mean 84.06, std 16.6, range [29.44, 98.06]

Sequence (313 aa):
MKSFSKTMLAIAGFAALGASAAMAAPWPPVNGDLLLGFQAAGGTGGTTNVFVNLGPAYEFRDNAAQGVVANINSELTAAFGASWYTRTDVFFGVIANRSNSSSAPDENGDPTRTLYVSRTTTTPGAAALRTGFTSSALGVAGTKLQGQVGAVDDIVANGNQVMTMTQSGNPTQWNNSWTTWNPLLSGGASQGAAYTVIGGGIQNHLGVGGAYTYVDVQRITTATGSGTFIGSVGIGSNGDVFLTSGEVTINPSVTTKKNKDGGTVSGGGTFVAGEETGFDATPDPGNTFVRWVVKRANGDKEYYYGTHLDIAL

Secondary structure (DSSP, 8-state):
-------------------PPP----SSPPTTEEEEEEEESSSTTTTEEEEEEEEEHHHHHH----EEEEE-HHHHHHHH-TTGGG-TTEEEEEEEES---SSPPPBTTBPTT-EEEEEEESSTT-SPPP----HHHHHHHHHHHHHHHHHHHTS---TTSEEEEETTT-HHHHTTSHHHHSPBPTTSSSB--BTTTBTT-S-EES-S-SSEEEEEEEEE-TTTSSEEEEEEEEEETTSEEEEESS------EE----SSSSEEEE--EE--TT-EEEEEEEEPTT-----EEEE-TTS-EEEE-SSEEEEE-

Mean predicted aligned error: 12.85 Å

Nearest PDB structures (foldseek):
  8bdd-assembly1_A  TM=2.706E-01  e=4.242E+00  Bacteroides ovatus
  8oml-assembly1_B  TM=3.307E-01  e=3.998E+00  Bdellovibrio bacteriovorus HD100

Foldseek 3Di:
DDDDDDPDPDPPPPPPPPPDAQFFDDPPDDAQWKKKKKAFVDDQLNQKMKITTNGHNLCCLVPQQPFFRHFCQVVQCNRPNNQQQQDQRMKIWMKHWNALDPDDCADSNAHHLKMKFWDFDPFKPPDDKFADAANVLSSLLNVLRVLLSVLQNVFDPDPRRMGMDGCVVRVPSSCSHPCNQFPQDPPSNFTQAGSNRRPRTRIGGGSPDDQWGKIWMWIAHNVGRMTDTRWMWIAGSSRTTTTGRTGPQQFDFADDDDPDPFWDKDFGDTHGQQDKTKIFIDGHPPDDDDWDWDADPVGDTDIGDDRMDIDRD